Protein AF-A0A2Z3I8E7-F1 (afdb_monomer)

Sequence (179 aa):
MRLSNQGKWFGQIRDHQVFY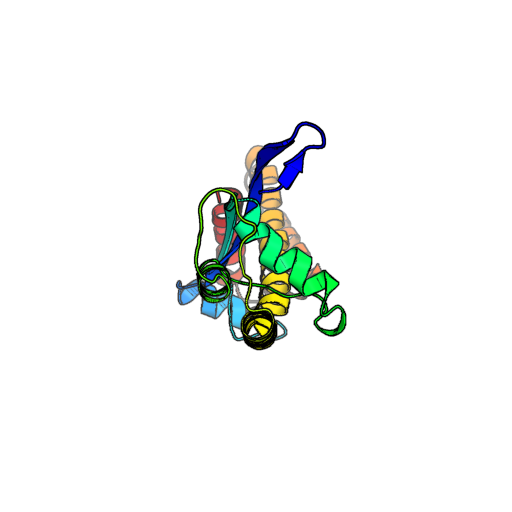LERDPVSIRFRLLLYPWHPSEPIIGKTQTIKICSDCGDVSSELQRRRPDLGEFHLSVQDLKACIGEILPNQKLEIDFSEAATWAQANAPWIAAREAFLEHAALTTKLNAKRAAIEQRRPLGQEDWDWIVSLAEERDVRLEGRPEALEWLIREGQRLSRG

Mean predicted aligned error: 5.24 Å

Structure (mmCIF, N/CA/C/O backbone):
data_AF-A0A2Z3I8E7-F1
#
_entry.id   AF-A0A2Z3I8E7-F1
#
loop_
_atom_site.group_PDB
_atom_site.id
_atom_site.type_symbol
_atom_site.label_atom_id
_atom_site.label_alt_id
_atom_site.label_comp_id
_atom_site.label_asym_id
_atom_site.label_entity_id
_atom_site.label_seq_id
_atom_site.pdbx_PDB_ins_code
_atom_site.Cartn_x
_atom_site.Cartn_y
_atom_site.Cartn_z
_atom_site.occupancy
_atom_site.B_iso_or_equiv
_atom_site.auth_seq_id
_atom_site.auth_comp_id
_atom_site.auth_asym_id
_atom_site.auth_atom_id
_atom_site.pdbx_PDB_model_num
ATOM 1 N N . MET A 1 1 ? -11.646 11.519 24.464 1.00 60.94 1 MET A N 1
ATOM 2 C CA . MET A 1 1 ? -11.372 12.634 25.375 1.00 60.94 1 MET A CA 1
ATOM 3 C C . MET A 1 1 ? -10.697 12.091 26.614 1.00 60.94 1 MET A C 1
ATOM 5 O O . MET A 1 1 ? -11.018 10.998 27.068 1.00 60.94 1 MET A O 1
ATOM 9 N N . ARG A 1 2 ? -9.751 12.840 27.167 1.00 60.84 2 ARG A N 1
ATOM 10 C CA . ARG A 1 2 ? -9.094 12.497 28.428 1.00 60.84 2 ARG A CA 1
ATOM 11 C C . ARG A 1 2 ? -9.337 13.620 29.420 1.00 60.84 2 ARG A C 1
ATOM 13 O O . ARG A 1 2 ? -9.293 14.791 29.046 1.00 60.84 2 ARG A O 1
ATOM 20 N N . LEU A 1 3 ? -9.611 13.260 30.665 1.00 70.50 3 LEU A N 1
ATOM 21 C CA . LEU A 1 3 ? -9.662 14.219 31.755 1.00 70.50 3 LEU A CA 1
ATOM 22 C C . LEU A 1 3 ? -8.224 14.441 32.228 1.00 70.50 3 LEU A C 1
ATOM 24 O O . LEU A 1 3 ? -7.529 13.494 32.589 1.00 70.50 3 LEU A O 1
ATOM 28 N N . SER A 1 4 ? -7.743 15.676 32.157 1.00 70.38 4 SER A N 1
ATOM 29 C CA . SER A 1 4 ? -6.439 16.027 32.721 1.00 70.38 4 SER A CA 1
ATOM 30 C C . SER A 1 4 ? -6.497 16.039 34.251 1.00 70.38 4 SER A C 1
ATOM 32 O O . SER A 1 4 ? -7.567 16.194 34.838 1.00 70.38 4 SER A O 1
ATOM 34 N N . ASN A 1 5 ? -5.334 15.994 34.906 1.00 70.50 5 ASN A N 1
ATOM 35 C CA . ASN A 1 5 ? -5.221 16.136 36.366 1.00 70.50 5 ASN A CA 1
ATOM 36 C C . ASN A 1 5 ? -5.755 17.486 36.896 1.00 70.50 5 ASN A C 1
ATOM 38 O O . ASN A 1 5 ? -5.874 17.667 38.101 1.00 70.50 5 ASN A O 1
ATOM 42 N N . GLN A 1 6 ? -6.078 18.432 36.006 1.00 77.44 6 GLN A N 1
ATOM 43 C CA . GLN A 1 6 ? -6.718 19.713 36.322 1.00 77.44 6 GLN A CA 1
ATOM 44 C C . GLN A 1 6 ? -8.245 19.696 36.107 1.00 77.44 6 GLN A C 1
ATOM 46 O O . GLN A 1 6 ? -8.869 20.753 36.088 1.00 77.44 6 GLN A O 1
ATOM 51 N N . GLY A 1 7 ? -8.855 18.529 35.866 1.00 71.75 7 GLY A N 1
ATOM 52 C CA . GLY A 1 7 ? -10.3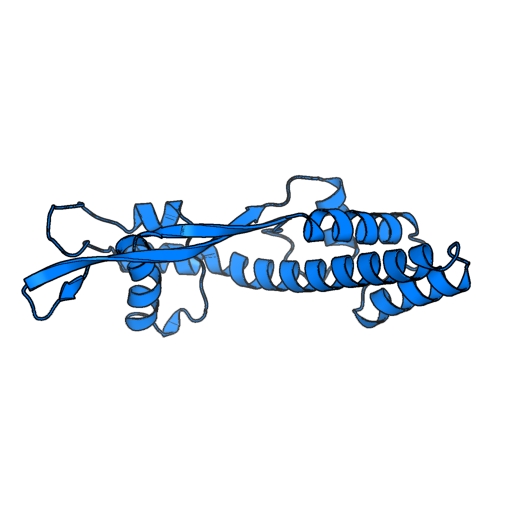00 18.396 35.643 1.00 71.75 7 GLY A CA 1
ATOM 53 C C . GLY A 1 7 ? -10.792 18.931 34.292 1.00 71.75 7 GLY A C 1
ATOM 54 O O . GLY A 1 7 ? -11.993 19.072 34.089 1.00 71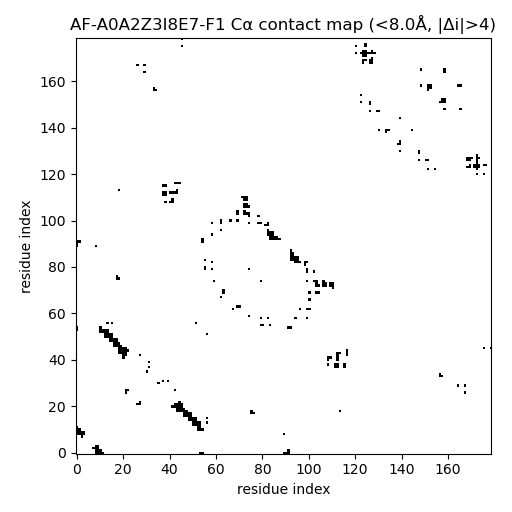.75 7 GLY A O 1
ATOM 55 N N . LYS A 1 8 ? -9.884 19.231 33.352 1.00 70.50 8 LYS A N 1
ATOM 56 C CA . LYS A 1 8 ? -10.234 19.694 32.000 1.00 70.50 8 LYS A CA 1
ATOM 57 C C . LYS A 1 8 ? -10.231 18.536 31.016 1.00 70.50 8 LYS A C 1
ATOM 59 O O . LYS A 1 8 ? -9.240 17.804 30.947 1.00 70.50 8 LYS A O 1
ATOM 64 N N . TRP A 1 9 ? -11.299 18.420 30.234 1.00 66.06 9 TRP A N 1
ATOM 65 C CA . TRP A 1 9 ? -11.369 17.517 29.091 1.00 66.06 9 TRP A CA 1
ATOM 66 C C . TRP A 1 9 ? -10.491 18.032 27.953 1.00 66.06 9 TRP A C 1
ATOM 68 O O . TRP A 1 9 ? -10.581 19.197 27.570 1.00 66.06 9 TRP A O 1
ATOM 78 N N . PHE A 1 10 ? -9.647 17.163 27.405 1.00 70.50 10 PHE A N 1
ATOM 79 C CA . PHE A 1 10 ? -8.878 17.451 26.201 1.00 70.50 10 PHE A CA 1
ATOM 80 C C . PHE A 1 10 ? -9.019 16.317 25.182 1.00 70.50 10 PHE A C 1
ATOM 82 O O . PHE A 1 10 ? -9.140 15.136 25.528 1.00 70.50 10 PHE A O 1
ATOM 89 N N . GLY A 1 11 ? -9.035 16.698 23.907 1.00 71.31 11 GLY A N 1
ATOM 90 C CA . GLY A 1 11 ? -9.051 15.799 22.759 1.00 71.31 11 GLY A CA 1
ATOM 91 C C . GLY A 1 11 ? -7.788 15.984 21.928 1.00 71.31 11 GLY A C 1
ATOM 92 O O . GLY A 1 11 ? -7.167 17.045 21.948 1.00 71.31 11 GLY A O 1
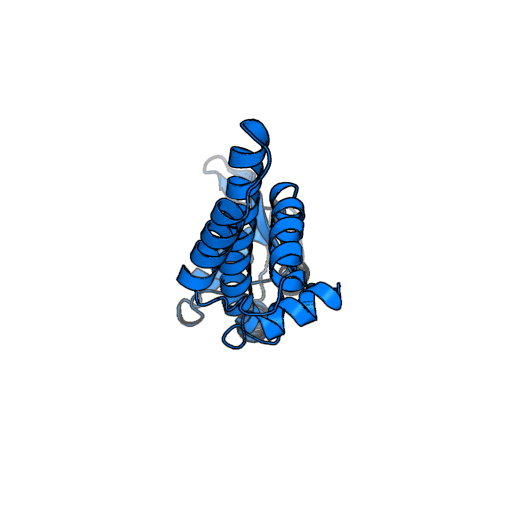ATOM 93 N N . GLN A 1 12 ? -7.402 14.942 21.202 1.00 83.06 12 GLN A N 1
ATOM 94 C CA . GLN A 1 12 ? -6.339 15.010 20.201 1.00 83.06 12 GLN A CA 1
ATOM 95 C C . GLN A 1 12 ? -6.892 14.557 18.857 1.00 83.06 12 GLN A C 1
ATOM 97 O O . GLN A 1 12 ? -7.837 13.773 18.804 1.00 83.06 12 GLN A O 1
ATOM 102 N N . ILE A 1 13 ? -6.295 15.043 17.778 1.00 87.50 13 ILE A N 1
ATOM 103 C CA . ILE A 1 13 ? -6.544 14.528 16.436 1.00 87.50 13 ILE A CA 1
ATOM 104 C C . ILE A 1 13 ? -5.426 13.535 16.122 1.00 87.50 13 ILE A C 1
ATOM 106 O O . ILE A 1 13 ? -4.253 13.839 16.341 1.00 87.50 13 ILE A O 1
ATOM 110 N N . ARG A 1 14 ? -5.787 12.348 15.638 1.00 88.56 14 ARG A N 1
ATOM 111 C CA . ARG A 1 14 ? -4.861 11.269 15.287 1.00 88.56 14 ARG A CA 1
ATOM 112 C C . ARG A 1 14 ? -4.903 10.978 13.798 1.00 88.56 14 ARG A C 1
ATOM 114 O O . ARG A 1 14 ? -5.919 11.203 13.144 1.00 88.56 14 ARG A O 1
ATOM 121 N N . ASP A 1 15 ? -3.789 10.468 13.296 1.00 93.00 15 ASP A N 1
ATOM 122 C CA . ASP A 1 15 ? -3.710 9.910 11.956 1.00 93.00 15 ASP A CA 1
ATOM 123 C C . ASP A 1 15 ? -4.344 8.524 11.910 1.00 93.00 15 ASP A C 1
ATOM 125 O O . ASP A 1 15 ? -4.163 7.708 12.814 1.00 93.00 15 ASP A O 1
ATOM 129 N N . HIS A 1 16 ? -5.090 8.272 10.843 1.00 93.88 16 HIS A N 1
ATOM 130 C CA . HIS A 1 16 ? -5.711 6.993 10.557 1.00 93.88 16 HIS A CA 1
ATOM 131 C C . HIS A 1 16 ? -5.544 6.669 9.078 1.00 93.88 16 HIS A C 1
ATOM 133 O O . HIS A 1 16 ? -5.856 7.491 8.214 1.00 93.88 16 HIS A O 1
ATOM 139 N N . GLN A 1 17 ? -5.024 5.481 8.791 1.00 93.56 17 GLN A N 1
ATOM 140 C CA . GLN A 1 17 ? -4.797 5.035 7.425 1.00 93.56 17 GLN A CA 1
ATOM 141 C C . GLN A 1 17 ? -6.083 4.426 6.864 1.00 93.56 17 GLN A C 1
ATOM 143 O O . GLN A 1 17 ? -6.683 3.572 7.501 1.00 93.56 17 GLN A O 1
ATOM 148 N N . VAL A 1 18 ? -6.482 4.853 5.670 1.00 94.44 18 VAL A N 1
ATOM 149 C CA . VAL A 1 18 ? -7.641 4.353 4.923 1.00 94.44 18 VAL A CA 1
ATOM 150 C C . VAL A 1 18 ? -7.156 3.708 3.634 1.00 94.44 18 VAL A C 1
ATOM 152 O O . VAL A 1 18 ? -6.283 4.252 2.947 1.00 94.44 18 VAL A O 1
ATOM 155 N N . PHE A 1 19 ? -7.748 2.567 3.296 1.00 94.75 19 PHE A N 1
ATOM 156 C CA . PHE A 1 19 ? -7.464 1.830 2.072 1.00 94.75 19 PHE A CA 1
ATOM 157 C C . PHE A 1 19 ? -8.603 1.981 1.074 1.00 94.75 19 PHE A C 1
ATOM 159 O O . PHE A 1 19 ? -9.775 1.838 1.413 1.00 94.75 19 PHE A O 1
ATOM 166 N N . TYR A 1 20 ? -8.244 2.259 -0.175 1.00 94.38 20 TYR A N 1
ATOM 167 C CA . TYR A 1 20 ? -9.178 2.291 -1.288 1.00 94.38 20 TYR A CA 1
ATOM 168 C C . TYR A 1 20 ? -8.846 1.163 -2.252 1.00 94.38 20 TYR A C 1
ATOM 170 O O . TYR A 1 20 ? -7.691 1.000 -2.659 1.00 94.38 20 TYR A O 1
ATOM 178 N N . LEU A 1 21 ? -9.879 0.412 -2.629 1.00 96.19 21 LEU A N 1
ATOM 179 C CA . LEU A 1 21 ? -9.772 -0.627 -3.645 1.00 96.19 21 LEU A CA 1
ATOM 180 C C . LEU A 1 21 ? -9.327 -0.032 -4.980 1.00 96.19 21 LEU A C 1
ATOM 182 O O . LEU A 1 21 ? -9.780 1.049 -5.366 1.00 96.19 21 LEU A O 1
ATOM 186 N N . GLU A 1 22 ? -8.469 -0.765 -5.679 1.00 96.75 22 GLU A N 1
ATOM 187 C CA . GLU A 1 22 ? -8.196 -0.524 -7.086 1.00 96.75 22 GLU A CA 1
ATOM 188 C C . GLU A 1 22 ? -9.479 -0.765 -7.886 1.00 96.75 22 GLU A C 1
ATOM 190 O O . GLU A 1 22 ? -10.211 -1.727 -7.651 1.00 96.75 22 GLU A O 1
ATOM 195 N N . ARG A 1 23 ? -9.777 0.155 -8.802 1.00 96.06 23 ARG A N 1
ATOM 196 C CA . ARG A 1 23 ? -10.979 0.113 -9.645 1.00 96.06 23 ARG A CA 1
ATOM 197 C C . ARG A 1 23 ? -10.645 0.135 -11.127 1.00 96.06 23 ARG A C 1
ATOM 199 O O . ARG A 1 23 ? -11.535 -0.128 -11.931 1.00 96.06 23 ARG A O 1
ATOM 206 N N . ASP A 1 24 ? -9.406 0.453 -11.495 1.00 96.19 24 ASP A N 1
ATOM 207 C CA . ASP A 1 24 ? -8.966 0.386 -12.879 1.00 96.19 24 ASP A CA 1
ATOM 208 C C . ASP A 1 24 ? -8.744 -1.085 -13.284 1.00 96.19 24 ASP A C 1
ATOM 210 O O . ASP A 1 24 ? -7.830 -1.738 -12.765 1.00 96.19 24 ASP A O 1
ATOM 214 N N . PRO A 1 25 ? -9.544 -1.631 -14.222 1.00 96.19 25 PRO A N 1
ATOM 215 C CA . PRO A 1 25 ? -9.399 -3.014 -14.665 1.00 96.19 25 PRO A CA 1
ATOM 216 C C . PRO A 1 25 ? -8.037 -3.291 -15.315 1.00 96.19 25 PRO A C 1
ATOM 218 O O . PRO A 1 25 ? -7.559 -4.425 -15.261 1.00 96.19 25 PRO A O 1
ATOM 221 N N . VAL A 1 26 ? -7.388 -2.282 -15.910 1.00 95.38 26 VAL A N 1
ATOM 222 C CA . VAL A 1 26 ? -6.048 -2.431 -16.492 1.00 95.38 26 VAL A CA 1
ATOM 223 C C . VAL A 1 26 ? -5.018 -2.631 -15.385 1.00 95.38 26 VAL A C 1
ATOM 225 O O . VAL A 1 26 ? -4.221 -3.569 -15.463 1.00 95.38 26 VAL A O 1
ATOM 228 N N . SER A 1 27 ? -5.074 -1.811 -14.333 1.00 95.81 27 SER A N 1
ATOM 229 C CA . SER A 1 27 ? -4.203 -1.960 -13.165 1.00 95.81 27 SER A CA 1
ATOM 230 C C . SER A 1 27 ? -4.446 -3.279 -12.444 1.00 95.81 27 SER A C 1
ATOM 232 O O . SER A 1 27 ? -3.483 -3.986 -12.163 1.00 95.81 27 SER A O 1
ATOM 234 N N . ILE A 1 28 ? -5.704 -3.684 -12.232 1.00 96.50 28 ILE A N 1
ATOM 235 C CA . ILE A 1 28 ? -6.035 -5.000 -11.654 1.00 96.50 28 ILE A CA 1
ATOM 236 C C . ILE A 1 28 ? -5.411 -6.126 -12.483 1.00 96.50 28 ILE A C 1
ATOM 238 O O . ILE A 1 28 ? -4.728 -6.991 -11.935 1.00 96.50 28 ILE A O 1
ATOM 242 N N . ARG A 1 29 ? -5.580 -6.097 -13.811 1.00 95.44 29 ARG A N 1
ATOM 243 C CA . ARG A 1 29 ? -5.016 -7.114 -14.707 1.00 95.44 29 ARG A CA 1
ATOM 244 C C . ARG A 1 29 ? -3.496 -7.198 -14.584 1.00 95.44 29 ARG A C 1
ATOM 246 O O . ARG A 1 29 ? -2.967 -8.299 -14.472 1.00 95.44 29 ARG A O 1
ATOM 253 N N . PHE A 1 30 ? -2.792 -6.066 -14.608 1.00 95.75 30 PHE A N 1
ATOM 254 C CA . PHE A 1 30 ? -1.335 -6.069 -14.471 1.00 95.75 30 PHE A CA 1
ATOM 255 C C . PHE A 1 30 ? -0.881 -6.489 -13.073 1.00 95.75 30 PHE A C 1
ATOM 257 O O . PHE A 1 30 ? 0.100 -7.220 -12.966 1.00 95.75 30 PHE A O 1
ATOM 264 N N . ARG A 1 31 ? -1.609 -6.114 -12.013 1.00 95.00 31 ARG A N 1
ATOM 265 C CA . ARG A 1 31 ? -1.333 -6.580 -10.648 1.00 95.00 31 ARG A CA 1
ATOM 266 C C . ARG A 1 31 ? -1.424 -8.101 -10.545 1.00 95.00 31 ARG A C 1
ATOM 268 O O . ARG A 1 31 ? -0.483 -8.717 -10.062 1.00 95.00 31 ARG A O 1
ATOM 275 N N . LEU A 1 32 ? -2.492 -8.703 -11.063 1.00 94.44 32 LEU A N 1
ATOM 276 C CA . LEU A 1 32 ? -2.662 -10.161 -11.064 1.00 94.44 32 LEU A CA 1
ATOM 277 C C . LEU A 1 32 ? -1.626 -10.872 -11.948 1.00 94.44 32 LEU A C 1
ATOM 279 O O . LEU A 1 32 ? -1.164 -11.959 -11.616 1.00 94.44 32 LEU A O 1
ATOM 283 N N . LEU A 1 33 ? -1.244 -10.255 -13.069 1.00 93.38 33 LEU A N 1
ATOM 284 C CA . LEU A 1 33 ? -0.265 -10.814 -14.001 1.00 93.38 33 LEU A CA 1
ATOM 285 C C . LEU A 1 33 ? 1.169 -10.792 -13.451 1.00 93.38 33 LEU A C 1
ATOM 287 O O . LEU A 1 33 ? 1.930 -11.730 -13.693 1.00 93.38 33 LEU A O 1
ATOM 291 N N . LEU A 1 34 ? 1.558 -9.697 -12.794 1.00 93.50 34 LEU A N 1
ATOM 292 C CA . LEU A 1 34 ? 2.933 -9.450 -12.350 1.00 93.50 34 LEU A CA 1
ATOM 293 C C . LEU A 1 34 ? 3.205 -9.952 -10.933 1.00 93.50 34 LEU A C 1
ATOM 295 O O . LEU A 1 34 ? 4.359 -10.210 -10.609 1.00 93.50 34 LEU A O 1
ATOM 299 N N . TYR A 1 35 ? 2.159 -10.109 -10.120 1.00 92.69 35 TYR A N 1
ATOM 300 C CA . TYR A 1 35 ? 2.263 -10.557 -8.735 1.00 92.69 35 TYR A CA 1
ATOM 301 C C . TYR A 1 35 ? 1.306 -11.724 -8.450 1.00 92.69 35 TYR A C 1
ATOM 303 O O . TYR A 1 35 ? 0.409 -11.593 -7.618 1.00 92.69 35 TYR A O 1
ATOM 311 N N . PRO A 1 36 ? 1.469 -12.892 -9.099 1.00 90.31 36 PRO A N 1
ATOM 312 C CA . PRO A 1 36 ? 0.593 -14.045 -8.868 1.00 90.31 36 PRO A CA 1
ATOM 313 C C . PRO A 1 36 ? 0.647 -14.598 -7.430 1.00 90.31 36 PRO A C 1
ATOM 315 O O . PRO A 1 36 ? -0.203 -15.400 -7.059 1.00 90.31 36 PRO A O 1
ATOM 318 N N . TRP A 1 37 ? 1.638 -14.193 -6.628 1.00 90.62 37 TRP A N 1
ATOM 319 C CA . TRP A 1 37 ? 1.763 -14.533 -5.204 1.00 90.62 37 TRP A CA 1
ATOM 320 C C . TRP A 1 37 ? 1.136 -13.494 -4.260 1.00 90.62 37 TRP A C 1
ATOM 322 O O . TRP A 1 37 ? 1.038 -13.752 -3.061 1.00 90.62 37 TRP A O 1
ATOM 332 N N . HIS A 1 38 ? 0.739 -12.316 -4.756 1.00 91.38 38 HIS A N 1
ATOM 333 C CA . HIS A 1 38 ? -0.018 -11.351 -3.954 1.00 91.38 38 HIS A CA 1
ATOM 334 C C . HIS A 1 38 ? -1.468 -11.833 -3.782 1.00 91.38 38 HIS A C 1
ATOM 336 O O . HIS A 1 38 ? -1.974 -12.571 -4.630 1.00 91.38 38 HIS A O 1
ATOM 342 N N . PRO A 1 39 ? -2.169 -11.409 -2.713 1.00 86.88 39 PRO A N 1
ATOM 343 C CA . PRO A 1 39 ? -3.595 -11.674 -2.572 1.00 86.88 39 PRO A CA 1
ATOM 344 C C . PRO A 1 39 ? -4.373 -11.201 -3.804 1.00 86.88 39 PRO A C 1
ATOM 346 O O . PRO A 1 39 ? -4.165 -10.085 -4.285 1.00 86.88 39 PRO A O 1
ATOM 349 N N . SER A 1 40 ? -5.288 -12.037 -4.300 1.00 84.31 40 SER A N 1
ATOM 350 C CA . SER A 1 40 ? -6.140 -11.679 -5.437 1.00 84.31 40 SER A CA 1
ATOM 351 C C . SER A 1 40 ? -7.212 -10.659 -5.061 1.00 84.31 40 SER A C 1
ATOM 353 O O . SER A 1 40 ? -7.589 -9.855 -5.906 1.00 84.31 40 SER A O 1
ATOM 355 N N . GLU A 1 41 ? -7.676 -10.667 -3.806 1.00 88.50 41 GLU A N 1
ATOM 356 C CA . GLU A 1 41 ? -8.608 -9.688 -3.242 1.00 88.50 41 GLU A CA 1
ATOM 357 C C . GLU A 1 41 ? -8.381 -9.511 -1.724 1.00 88.50 41 GLU A C 1
ATOM 359 O O . GLU A 1 41 ? -8.058 -10.486 -1.040 1.00 88.50 41 GLU A O 1
ATOM 364 N N . PRO A 1 42 ? -8.588 -8.302 -1.168 1.00 94.81 42 PRO A N 1
ATOM 365 C CA . PRO A 1 42 ? -8.790 -7.042 -1.882 1.00 94.81 42 PRO A CA 1
ATOM 366 C C . PRO A 1 42 ? -7.495 -6.551 -2.554 1.00 94.81 42 PRO A C 1
ATOM 368 O O . PRO A 1 42 ? -6.406 -6.729 -2.019 1.00 94.81 42 PRO A O 1
ATOM 371 N N . ILE A 1 43 ? -7.601 -5.871 -3.699 1.00 96.88 43 ILE A N 1
ATOM 372 C CA . ILE A 1 43 ? -6.464 -5.166 -4.317 1.00 96.88 43 ILE A CA 1
ATOM 373 C C . ILE A 1 43 ? -6.557 -3.695 -3.928 1.00 96.88 43 ILE A C 1
ATOM 375 O O . ILE A 1 43 ? -7.501 -3.007 -4.312 1.00 96.88 43 ILE A O 1
ATOM 379 N N . ILE A 1 44 ? -5.585 -3.195 -3.168 1.00 97.12 44 ILE A N 1
ATOM 380 C CA . ILE A 1 44 ? -5.519 -1.779 -2.789 1.00 97.12 44 ILE A CA 1
ATOM 381 C C . ILE A 1 44 ? -4.883 -0.987 -3.936 1.00 97.12 44 ILE A C 1
ATOM 383 O O . ILE A 1 44 ? -3.787 -1.313 -4.384 1.00 97.12 44 ILE A O 1
ATOM 387 N N . GLY A 1 45 ? -5.558 0.072 -4.388 1.00 95.56 45 GLY A N 1
ATOM 388 C CA . GLY A 1 45 ? -5.054 0.993 -5.417 1.00 95.56 45 GLY A CA 1
ATOM 389 C C . GLY A 1 45 ? -4.510 2.305 -4.847 1.00 95.56 45 GLY A C 1
ATOM 390 O O . GLY A 1 45 ? -3.752 3.023 -5.512 1.00 95.56 45 GLY A O 1
ATOM 391 N N . LYS A 1 46 ? -4.905 2.642 -3.611 1.00 93.88 46 LYS A N 1
ATOM 392 C CA . LYS A 1 46 ? -4.463 3.844 -2.898 1.00 93.88 46 LYS A CA 1
ATOM 393 C C . LYS A 1 46 ? -4.588 3.678 -1.386 1.00 93.88 46 LYS A C 1
ATOM 395 O O . LYS A 1 46 ? -5.597 3.191 -0.881 1.00 93.88 46 LYS A O 1
ATOM 400 N N . THR A 1 47 ? -3.609 4.215 -0.666 1.00 93.12 47 THR A N 1
ATOM 401 C CA . THR A 1 47 ? -3.696 4.483 0.773 1.00 93.12 47 THR A CA 1
ATOM 402 C C . THR A 1 47 ? -3.837 5.984 1.006 1.00 93.12 47 THR A C 1
ATOM 404 O O . THR A 1 47 ? -3.222 6.776 0.294 1.00 93.12 47 THR A O 1
ATOM 407 N N . GLN A 1 48 ? -4.601 6.396 2.011 1.00 92.38 48 GLN A N 1
ATOM 408 C CA . GLN A 1 48 ? -4.681 7.794 2.432 1.00 92.38 48 GLN A CA 1
ATOM 409 C C . GLN A 1 48 ? -4.623 7.883 3.948 1.00 92.38 48 GLN A C 1
ATOM 411 O O . GLN A 1 48 ? -5.306 7.131 4.634 1.00 92.38 48 GLN A O 1
ATOM 416 N N . THR A 1 49 ? -3.874 8.845 4.470 1.00 93.69 49 THR A N 1
ATOM 417 C CA . THR A 1 49 ? -3.953 9.194 5.887 1.00 93.69 49 THR A CA 1
ATOM 418 C C . THR A 1 49 ? -5.003 10.279 6.075 1.00 93.69 49 THR A C 1
ATOM 420 O O . THR A 1 49 ? -4.927 11.345 5.462 1.00 93.69 49 THR A O 1
ATOM 423 N N . ILE A 1 50 ? -5.992 10.008 6.920 1.00 93.75 50 ILE A N 1
ATOM 424 C CA . ILE A 1 50 ? -6.995 10.980 7.345 1.00 93.75 50 ILE A CA 1
ATOM 425 C C . ILE A 1 50 ? -6.815 11.314 8.823 1.00 93.75 50 ILE A C 1
ATOM 427 O O . ILE A 1 50 ? -6.161 10.593 9.575 1.00 93.75 50 ILE A O 1
ATOM 431 N N . LYS A 1 51 ? -7.446 12.406 9.242 1.00 92.88 51 LYS A N 1
ATOM 432 C CA . LYS A 1 51 ? -7.471 12.853 10.628 1.00 92.88 51 LYS A CA 1
ATOM 433 C C . LYS A 1 51 ? -8.767 12.394 11.298 1.00 92.88 51 LYS A C 1
ATOM 435 O O . LYS A 1 51 ? -9.849 12.719 10.816 1.00 92.88 51 LYS A O 1
ATOM 440 N N . ILE A 1 52 ? -8.658 11.675 12.413 1.00 90.75 52 ILE A N 1
ATOM 441 C CA . ILE A 1 52 ? -9.795 11.262 13.253 1.00 90.75 52 ILE A CA 1
ATOM 442 C C . ILE A 1 52 ? -9.638 11.801 14.675 1.00 90.75 52 ILE A C 1
ATOM 444 O O . ILE A 1 52 ? -8.533 12.131 15.108 1.00 90.75 52 ILE A O 1
ATOM 448 N N . CYS A 1 53 ? -10.735 11.913 15.422 1.00 88.88 53 CYS A N 1
ATOM 449 C CA . CYS A 1 53 ? -10.652 12.326 16.821 1.00 88.88 53 CYS A CA 1
ATOM 450 C C . CYS A 1 53 ? -10.015 11.228 17.689 1.00 88.88 53 CYS A C 1
ATOM 452 O O . CYS A 1 53 ? -9.972 10.051 17.323 1.00 88.88 53 CYS A O 1
ATOM 454 N N . SER A 1 54 ? -9.537 11.613 18.872 1.00 85.50 54 SER A N 1
ATOM 455 C CA . SER A 1 54 ? -8.900 10.701 19.822 1.00 85.50 54 SER A CA 1
ATOM 456 C C . SER A 1 54 ? -9.799 9.547 20.240 1.00 85.50 54 SER A C 1
ATOM 458 O O . SER A 1 54 ? -9.274 8.475 20.486 1.00 85.50 54 SER A O 1
ATOM 460 N N . ASP A 1 55 ? -11.116 9.761 20.315 1.00 84.25 55 ASP A N 1
ATOM 461 C CA . ASP A 1 55 ? -12.060 8.716 20.716 1.00 84.25 55 ASP A CA 1
ATOM 462 C C . ASP A 1 55 ? -12.208 7.647 19.633 1.00 84.25 55 ASP A C 1
ATOM 464 O O . ASP A 1 55 ? -12.051 6.466 19.922 1.00 84.25 55 ASP A O 1
ATOM 468 N N . CYS A 1 56 ? -12.382 8.051 18.369 1.00 87.81 56 CYS A N 1
ATOM 469 C CA . CYS A 1 56 ? -12.366 7.111 17.247 1.00 87.81 56 CYS A CA 1
ATOM 470 C C . CYS A 1 56 ? -11.026 6.369 17.162 1.00 87.81 56 CYS A C 1
ATOM 472 O O . CYS A 1 56 ? -10.990 5.169 16.916 1.00 87.81 56 CYS A O 1
ATOM 474 N N . GLY A 1 57 ? -9.914 7.074 17.396 1.00 85.75 57 GLY A N 1
ATOM 475 C CA . GLY A 1 57 ? -8.589 6.459 17.416 1.00 85.75 57 GLY A CA 1
ATOM 476 C C . GLY A 1 57 ? -8.334 5.567 18.633 1.00 85.75 57 GLY A C 1
ATOM 477 O O . GLY A 1 57 ? -7.425 4.741 18.587 1.00 85.75 57 GLY A O 1
ATOM 478 N N . ASP A 1 58 ? -9.093 5.729 19.721 1.00 89.06 58 ASP A N 1
ATOM 479 C CA . ASP A 1 58 ? -8.960 4.900 20.917 1.00 89.06 58 ASP A CA 1
ATOM 480 C C . ASP A 1 58 ? -9.549 3.499 20.690 1.00 89.06 58 ASP A C 1
ATOM 482 O O . ASP A 1 58 ? -9.030 2.558 21.284 1.00 89.06 58 ASP A O 1
ATOM 486 N N . VAL A 1 59 ? -10.530 3.330 19.786 1.00 92.88 59 VAL A N 1
ATOM 487 C CA . VAL A 1 59 ? -11.125 2.022 19.430 1.00 92.88 59 VAL A CA 1
ATOM 488 C C . VAL A 1 59 ? -10.047 1.005 19.064 1.00 92.88 59 VAL A C 1
ATOM 490 O O . VAL A 1 59 ? -9.936 -0.026 19.724 1.00 92.88 59 VAL A O 1
ATOM 493 N N . SER A 1 60 ? -9.194 1.308 18.080 1.00 92.00 60 SER A N 1
ATOM 494 C CA . SER A 1 60 ? -8.130 0.390 17.655 1.00 92.00 60 SER A CA 1
ATOM 495 C C . SER A 1 60 ? -7.107 0.142 18.767 1.00 92.00 60 SER A C 1
ATOM 497 O O . SER A 1 60 ? -6.749 -1.003 19.030 1.00 92.00 60 SER A O 1
ATOM 499 N N . SER A 1 61 ? -6.655 1.190 19.469 1.00 90.38 61 SER A N 1
ATOM 500 C CA . SER A 1 61 ? -5.644 1.024 20.526 1.00 90.38 61 SER A CA 1
ATOM 501 C C . SER A 1 61 ? -6.160 0.237 21.735 1.00 90.38 61 SER A C 1
ATOM 503 O O . SER A 1 61 ? -5.436 -0.582 22.300 1.00 90.38 61 SER A O 1
ATOM 505 N N . GLU A 1 62 ? -7.415 0.451 22.132 1.00 93.19 62 GLU A N 1
ATOM 506 C CA . GLU A 1 62 ? -8.030 -0.267 23.246 1.00 93.19 62 GLU A CA 1
ATOM 507 C C . GLU A 1 62 ? -8.406 -1.693 22.848 1.00 93.19 62 GLU A C 1
ATOM 509 O O . GLU A 1 62 ? -8.261 -2.594 23.675 1.00 93.19 62 GLU A O 1
ATOM 514 N N . LEU A 1 63 ? -8.824 -1.922 21.596 1.00 94.94 63 LEU A N 1
ATOM 515 C CA . LEU A 1 63 ? -9.033 -3.268 21.070 1.00 94.94 63 LEU A CA 1
ATOM 516 C C . LEU A 1 63 ? -7.726 -4.064 21.110 1.00 94.94 63 LEU A C 1
ATOM 518 O O . LEU A 1 63 ? -7.715 -5.134 21.706 1.00 94.94 63 LEU A O 1
ATOM 522 N N . GLN A 1 64 ? -6.615 -3.516 20.600 1.00 93.69 64 GLN A N 1
ATOM 523 C CA . GLN A 1 64 ? -5.302 -4.176 20.659 1.00 93.69 64 GLN A CA 1
ATOM 524 C C . GLN A 1 64 ? -4.899 -4.520 22.099 1.00 93.69 64 GLN A C 1
ATOM 526 O O . GLN A 1 64 ? -4.395 -5.608 22.370 1.00 93.69 64 GLN A O 1
ATOM 531 N N . ARG A 1 65 ? -5.137 -3.598 23.042 1.00 93.44 65 ARG A N 1
ATOM 532 C CA . ARG A 1 65 ? -4.816 -3.800 24.461 1.00 93.44 65 ARG A CA 1
ATOM 533 C C . ARG A 1 65 ? -5.657 -4.911 25.099 1.00 93.44 65 ARG A C 1
ATOM 535 O O . ARG A 1 65 ? -5.162 -5.612 25.977 1.00 93.44 65 ARG A O 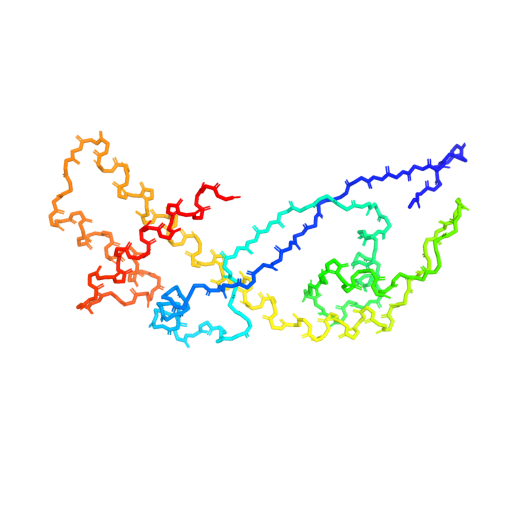1
ATOM 542 N N . ARG A 1 66 ? -6.930 -5.043 24.712 1.00 94.44 66 ARG A N 1
ATOM 543 C CA . ARG A 1 66 ? -7.866 -6.044 25.261 1.00 94.44 66 ARG A CA 1
ATOM 544 C C . ARG A 1 66 ? -7.788 -7.398 24.557 1.00 94.44 66 ARG A C 1
ATOM 546 O O . ARG A 1 66 ? -8.083 -8.410 25.183 1.00 94.44 66 ARG A O 1
ATOM 553 N N . ARG A 1 67 ? -7.432 -7.402 23.275 1.00 93.75 67 ARG A N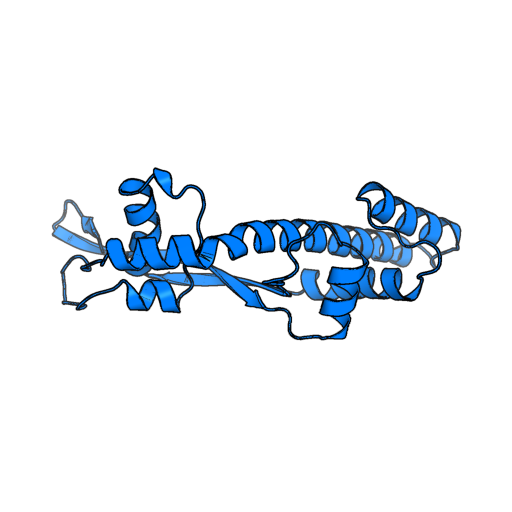 1
ATOM 554 C CA . ARG A 1 67 ? -7.402 -8.562 22.379 1.00 93.75 67 ARG A CA 1
ATOM 555 C C . ARG A 1 67 ? -6.050 -8.646 21.662 1.00 93.75 67 ARG A C 1
ATOM 557 O O . ARG A 1 67 ? -5.983 -8.483 20.444 1.00 93.75 67 ARG A O 1
ATOM 564 N N . PRO A 1 68 ? -4.951 -8.878 22.407 1.00 92.19 68 PRO A N 1
ATOM 565 C CA . PRO A 1 68 ? -3.619 -8.998 21.815 1.00 92.19 68 PRO A CA 1
ATOM 566 C C . PRO A 1 68 ? -3.497 -10.207 20.872 1.00 92.19 68 PRO A C 1
ATOM 568 O O . PRO A 1 68 ? -2.595 -10.242 20.043 1.00 92.19 68 PRO A O 1
ATOM 571 N N . ASP A 1 69 ? -4.415 -11.172 20.978 1.00 94.19 69 ASP A N 1
ATOM 572 C CA . ASP A 1 69 ? -4.526 -12.344 20.111 1.00 94.19 69 ASP A CA 1
ATOM 573 C C . ASP A 1 69 ? -4.878 -12.008 18.654 1.00 94.19 69 ASP A C 1
ATOM 575 O O . ASP A 1 69 ? -4.602 -12.816 17.772 1.00 94.19 69 ASP A O 1
ATOM 579 N N . LEU A 1 70 ? -5.448 -10.827 18.382 1.00 90.69 70 LEU A N 1
ATOM 580 C CA . LEU A 1 70 ? -5.834 -10.419 17.026 1.00 90.69 70 LEU A CA 1
ATOM 581 C C . LEU A 1 70 ? -4.643 -10.053 16.126 1.00 90.69 70 LEU A C 1
ATOM 583 O O . LEU A 1 70 ? -4.831 -9.910 14.922 1.00 90.69 70 LEU A O 1
ATOM 587 N N . GLY A 1 71 ? -3.432 -9.911 16.678 1.00 91.00 71 GLY A N 1
ATOM 588 C CA . GLY A 1 71 ? -2.262 -9.497 15.901 1.00 91.00 71 GLY A CA 1
ATOM 589 C C . GLY A 1 71 ? -2.419 -8.092 15.309 1.00 91.00 71 GLY A C 1
ATOM 590 O O . GLY A 1 71 ? -3.008 -7.218 15.946 1.00 91.00 71 GLY A O 1
ATOM 591 N N . GLU A 1 72 ? -1.861 -7.868 14.116 1.00 91.88 72 GLU A N 1
ATOM 592 C CA . GLU A 1 72 ? -2.082 -6.645 13.334 1.00 91.88 72 GLU A CA 1
ATOM 593 C C . GLU A 1 72 ? -3.442 -6.717 12.624 1.00 91.88 72 GLU A C 1
ATOM 595 O O . GLU A 1 72 ? -3.774 -7.725 12.003 1.00 91.88 72 GLU A O 1
ATOM 600 N N . PHE A 1 73 ? -4.228 -5.642 12.697 1.00 93.88 73 PHE A N 1
ATOM 601 C CA . PHE A 1 73 ? -5.552 -5.569 12.080 1.00 93.88 73 PHE A CA 1
ATOM 602 C C . PHE A 1 73 ? -5.855 -4.170 11.539 1.00 93.88 73 PHE A C 1
ATOM 604 O O . PHE A 1 73 ? -5.207 -3.179 11.885 1.00 93.88 73 PHE A O 1
ATOM 611 N N . HIS A 1 74 ? -6.879 -4.089 10.692 1.00 93.88 74 HIS A N 1
ATOM 612 C CA . HIS A 1 74 ? -7.380 -2.841 10.130 1.00 93.88 74 HIS A CA 1
ATOM 613 C C . HIS A 1 74 ? -8.870 -2.674 10.438 1.00 93.88 74 HIS A C 1
ATOM 615 O O . HIS A 1 74 ? -9.648 -3.618 10.319 1.00 93.88 74 HIS A O 1
ATOM 621 N N . LEU A 1 75 ? -9.266 -1.458 10.809 1.00 95.38 75 LEU A N 1
ATOM 622 C CA . LEU A 1 75 ? -10.662 -1.040 10.905 1.00 95.38 75 LEU A CA 1
ATOM 623 C C . LEU A 1 75 ? -10.842 0.154 9.976 1.00 95.38 75 LEU A C 1
ATOM 625 O O . LEU A 1 75 ? -10.094 1.125 10.087 1.00 95.38 75 LEU A O 1
ATOM 629 N N . SER A 1 76 ? -11.820 0.086 9.080 1.00 94.50 76 SER A N 1
ATOM 630 C CA . SER A 1 76 ? -12.220 1.223 8.261 1.00 94.50 76 SER A CA 1
ATOM 631 C C . SER A 1 76 ? -12.917 2.286 9.117 1.00 94.50 76 SER A C 1
ATOM 633 O O . SER A 1 76 ? -13.326 2.045 10.253 1.00 94.50 76 SER A O 1
ATOM 635 N N . VAL A 1 77 ? -13.123 3.483 8.563 1.00 93.38 77 VAL A N 1
ATOM 636 C CA . VAL A 1 77 ? -13.888 4.538 9.251 1.00 93.38 77 VAL A CA 1
ATOM 637 C C . VAL A 1 77 ? -15.321 4.089 9.549 1.00 93.38 77 VAL A C 1
ATOM 639 O O . VAL A 1 77 ? -15.893 4.492 10.560 1.00 93.38 77 VAL A O 1
ATOM 642 N N . GLN A 1 78 ? -15.911 3.284 8.668 1.00 93.38 78 GLN A N 1
ATOM 643 C CA . GLN A 1 78 ? -17.242 2.718 8.845 1.00 93.38 78 GLN A CA 1
ATOM 644 C C . GLN A 1 78 ? -17.252 1.714 9.998 1.00 93.38 78 GLN A C 1
ATOM 646 O O . GLN A 1 78 ? -18.131 1.813 10.848 1.00 93.38 78 GLN A O 1
ATOM 651 N N . ASP A 1 79 ? -16.237 0.854 10.092 1.00 95.25 79 ASP A N 1
ATOM 652 C CA . ASP A 1 79 ? -16.109 -0.112 11.190 1.00 95.25 79 ASP A CA 1
ATOM 653 C C . ASP A 1 79 ? -15.925 0.619 12.521 1.00 95.25 79 ASP A C 1
ATOM 655 O O . ASP A 1 79 ? -16.621 0.338 13.491 1.00 95.25 79 ASP A O 1
ATOM 659 N N . LEU A 1 80 ? -15.054 1.638 12.552 1.00 93.75 80 LEU A N 1
ATOM 660 C CA . LEU A 1 80 ? -14.874 2.488 13.728 1.00 93.75 80 LEU A CA 1
ATOM 661 C C . LEU A 1 80 ? -16.193 3.127 14.162 1.00 93.75 80 LEU A C 1
ATOM 663 O O . LEU A 1 80 ? -16.475 3.157 15.350 1.00 93.75 80 LEU A O 1
ATOM 667 N N . LYS A 1 81 ? -17.000 3.632 13.222 1.00 91.38 81 LYS A N 1
ATOM 668 C CA . LYS A 1 81 ? -18.314 4.213 13.533 1.00 91.38 81 LYS A CA 1
ATOM 669 C C . LYS A 1 81 ? -19.303 3.177 14.056 1.00 91.38 81 LYS A C 1
ATOM 671 O O . LYS A 1 81 ? -20.080 3.523 14.933 1.00 91.38 81 LYS A O 1
ATOM 676 N N . ALA A 1 82 ? -19.281 1.958 13.522 1.00 92.94 82 ALA A N 1
ATOM 677 C CA . ALA A 1 82 ? -20.164 0.882 13.960 1.00 92.94 82 ALA A CA 1
ATOM 678 C C . ALA A 1 82 ? -19.860 0.460 15.407 1.00 92.94 82 ALA A C 1
ATOM 680 O O . ALA A 1 82 ? -20.771 0.291 16.201 1.00 92.94 82 ALA A O 1
ATOM 681 N N . CYS A 1 83 ? -18.579 0.436 15.788 1.00 92.94 83 CYS A N 1
ATOM 682 C CA . CYS A 1 83 ? -18.143 0.046 17.134 1.00 92.94 83 CYS A CA 1
ATOM 683 C C . CYS A 1 83 ? -18.429 1.091 18.228 1.00 92.94 83 CYS A C 1
ATOM 685 O O . CYS A 1 83 ? -18.105 0.861 19.395 1.00 92.94 83 CYS A O 1
ATOM 687 N N . ILE A 1 84 ? -18.920 2.274 17.859 1.00 90.44 84 ILE A N 1
ATOM 688 C CA . ILE A 1 84 ? -19.114 3.406 18.761 1.00 90.44 84 ILE A CA 1
ATOM 689 C C . ILE A 1 84 ? -20.582 3.458 19.177 1.00 90.44 84 ILE A C 1
ATOM 691 O O . ILE A 1 84 ? -21.465 3.617 18.336 1.00 90.44 84 ILE A O 1
ATOM 695 N N . GLY A 1 85 ? -20.818 3.368 20.486 1.00 85.06 85 GLY A N 1
ATOM 696 C CA . GLY A 1 85 ? -22.140 3.535 21.081 1.00 85.06 85 GLY A CA 1
ATOM 697 C C . GLY A 1 85 ? -22.592 4.998 21.140 1.00 85.06 85 GLY A C 1
ATOM 698 O O . GLY A 1 85 ? -22.177 5.855 20.355 1.00 85.06 85 GLY A O 1
ATOM 699 N N . GLU A 1 86 ? -23.457 5.309 22.105 1.00 84.25 86 GLU A N 1
ATOM 700 C CA . GLU A 1 86 ? -23.975 6.665 22.279 1.00 84.25 86 GLU A CA 1
ATOM 701 C C . GLU A 1 86 ? -22.858 7.667 22.628 1.00 84.25 86 GLU A C 1
ATOM 703 O O . GLU A 1 86 ? -22.013 7.437 23.497 1.00 84.25 86 GLU A O 1
ATOM 708 N N . ILE A 1 87 ? -22.858 8.817 21.947 1.00 82.62 87 ILE A N 1
ATOM 709 C CA . ILE A 1 87 ? -21.889 9.891 22.183 1.00 82.62 87 ILE A CA 1
ATOM 710 C C . ILE A 1 87 ? -22.505 10.908 23.143 1.00 82.62 87 ILE A C 1
ATOM 712 O O . ILE A 1 87 ? -23.265 11.786 22.731 1.00 82.62 87 ILE A O 1
ATOM 716 N N . LEU A 1 88 ? -22.140 10.816 24.422 1.00 82.38 88 LEU A N 1
ATOM 717 C CA . LEU A 1 88 ? -22.606 11.733 25.463 1.00 82.38 88 LEU A CA 1
ATOM 718 C C . LEU A 1 88 ? -21.586 12.851 25.766 1.00 82.38 88 LEU A C 1
ATOM 720 O O . LEU A 1 88 ? -20.373 12.607 25.780 1.00 82.38 88 LEU A O 1
ATOM 724 N N . PRO A 1 89 ? -22.040 14.090 26.059 1.00 78.38 89 PRO A N 1
ATOM 725 C CA . PRO A 1 89 ? -21.151 15.185 26.436 1.00 78.38 89 PRO A CA 1
ATOM 726 C C . PRO A 1 89 ? -20.336 14.863 27.690 1.00 78.38 89 PRO A C 1
ATOM 728 O O . PRO A 1 89 ? -20.884 14.400 28.688 1.00 78.38 89 PRO A O 1
ATOM 731 N N . ASN A 1 90 ? -19.042 15.196 27.675 1.00 77.06 90 ASN A N 1
ATOM 732 C CA . ASN A 1 90 ? -18.136 15.030 28.820 1.00 77.06 90 ASN A CA 1
ATOM 733 C C . ASN A 1 90 ? -18.063 13.589 29.359 1.00 77.06 90 ASN A C 1
ATOM 735 O O . ASN A 1 90 ? -17.855 13.389 30.555 1.00 77.06 90 ASN A O 1
ATOM 739 N N . GLN A 1 91 ? -18.240 12.585 28.500 1.00 79.69 91 GLN A N 1
ATOM 740 C CA . GLN A 1 91 ? -18.104 11.180 28.872 1.00 79.69 91 GLN A CA 1
ATOM 741 C C . GLN A 1 91 ? -17.123 10.463 27.951 1.00 79.69 91 GLN A C 1
ATOM 743 O O . GLN A 1 91 ? -16.877 10.881 26.817 1.00 79.69 91 GLN A O 1
ATOM 748 N N . LYS A 1 92 ? -16.514 9.390 28.468 1.00 80.56 92 LYS A N 1
ATOM 749 C CA . LYS A 1 92 ? -15.715 8.497 27.634 1.00 80.56 92 LYS A CA 1
ATOM 750 C C . LYS A 1 92 ? -16.671 7.709 26.748 1.00 80.56 92 LYS A C 1
ATOM 752 O O . LYS A 1 92 ? -17.689 7.227 27.227 1.00 80.56 92 LYS A O 1
ATOM 757 N N . LEU A 1 93 ? -16.301 7.584 25.483 1.00 84.19 93 LEU A N 1
ATOM 758 C CA . LEU A 1 93 ? -17.063 6.833 24.507 1.00 84.19 93 LEU A CA 1
ATOM 759 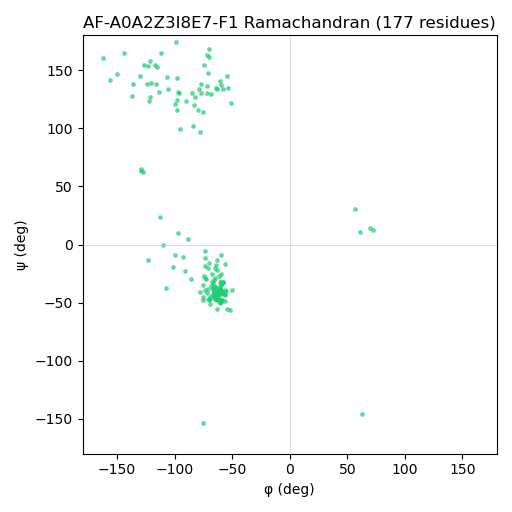C C . LEU A 1 93 ? -17.235 5.370 24.945 1.00 84.19 93 LEU A C 1
ATOM 761 O O . LEU A 1 93 ? -16.258 4.724 25.347 1.00 84.19 93 LEU A O 1
ATOM 765 N N . GLU A 1 94 ? -18.457 4.857 24.844 1.00 89.31 94 GLU A N 1
ATOM 766 C CA . GLU A 1 94 ? -18.711 3.425 24.948 1.00 89.31 94 GLU A CA 1
ATOM 767 C C . GLU A 1 94 ? -18.314 2.749 23.631 1.00 89.31 94 GLU A C 1
ATOM 769 O O . GLU A 1 94 ? -18.656 3.225 22.547 1.00 89.31 94 GLU A O 1
ATOM 774 N N . ILE A 1 95 ? -17.531 1.674 23.733 1.00 91.88 95 ILE A N 1
ATOM 775 C CA . ILE A 1 95 ? -16.982 0.950 22.585 1.00 91.88 95 ILE A CA 1
ATOM 776 C C . ILE A 1 95 ? -17.445 -0.500 22.680 1.00 91.88 95 ILE A C 1
ATOM 778 O O . ILE A 1 95 ? -17.141 -1.176 23.671 1.00 91.88 95 ILE A O 1
ATOM 782 N N . ASP A 1 96 ? -18.111 -0.986 21.636 1.00 94.62 96 ASP A N 1
ATOM 783 C CA . ASP A 1 96 ? -18.415 -2.405 21.485 1.00 94.62 96 ASP A CA 1
ATOM 784 C C . ASP A 1 96 ? -17.164 -3.148 20.996 1.00 94.62 96 ASP A C 1
ATOM 786 O O . ASP A 1 96 ? -16.820 -3.185 19.812 1.00 94.62 96 ASP A O 1
ATOM 790 N N . PHE A 1 97 ? -16.439 -3.743 21.943 1.00 94.12 97 PHE A N 1
ATOM 791 C CA . PHE A 1 97 ? -15.231 -4.511 21.640 1.00 94.12 97 PHE A CA 1
ATOM 792 C C . PHE A 1 97 ? -15.515 -5.872 20.993 1.00 94.12 97 PHE A C 1
ATOM 794 O O . PHE A 1 97 ? -14.600 -6.451 20.406 1.00 94.12 97 PHE A O 1
ATOM 801 N N . SER A 1 98 ? -16.738 -6.397 21.106 1.00 94.81 98 SER A N 1
ATOM 802 C CA . SER A 1 98 ? -17.128 -7.637 20.433 1.00 94.81 98 SER A CA 1
ATOM 803 C C . SER A 1 98 ? -17.347 -7.378 18.944 1.00 94.81 98 SER A C 1
ATOM 805 O O . SER A 1 98 ? -16.823 -8.108 18.098 1.00 94.81 98 SER A O 1
ATOM 807 N N . GLU A 1 99 ? -18.052 -6.296 18.619 1.00 95.88 99 GLU A N 1
ATOM 808 C CA . GLU A 1 99 ? -18.224 -5.840 17.243 1.00 95.88 99 GLU A CA 1
ATOM 809 C C . GLU A 1 99 ? -16.877 -5.443 16.621 1.00 95.88 99 GLU A C 1
ATOM 811 O O . GLU A 1 99 ? -16.535 -5.916 15.537 1.00 95.88 99 GLU A O 1
ATOM 816 N N . ALA A 1 100 ? -16.042 -4.690 17.344 1.00 96.06 100 ALA A N 1
ATOM 817 C CA . ALA A 1 100 ? -14.718 -4.304 16.857 1.00 96.06 100 ALA A CA 1
ATOM 818 C C . ALA A 1 100 ? -13.812 -5.510 16.561 1.00 96.06 100 ALA A C 1
ATOM 820 O O . ALA A 1 100 ? -13.092 -5.515 15.562 1.00 96.06 100 ALA A O 1
ATOM 821 N N . ALA A 1 101 ? -13.861 -6.555 17.395 1.00 96.69 101 ALA A N 1
ATOM 822 C CA . ALA A 1 101 ? -13.129 -7.794 17.141 1.00 96.69 101 ALA A CA 1
ATOM 823 C C . ALA A 1 101 ? -13.660 -8.539 15.906 1.00 96.69 101 ALA A C 1
ATOM 825 O O . ALA A 1 101 ? -12.866 -9.087 15.142 1.00 96.69 101 ALA A O 1
ATOM 826 N N . THR A 1 102 ? -14.978 -8.528 15.689 1.00 97.12 102 THR A N 1
ATOM 827 C CA . THR A 1 102 ? -15.609 -9.135 14.507 1.00 97.12 102 THR A CA 1
ATOM 828 C C . THR A 1 102 ? -15.133 -8.447 13.230 1.00 97.12 102 THR A C 1
ATOM 830 O O . THR A 1 102 ? -14.685 -9.118 12.300 1.00 97.12 102 THR A O 1
ATOM 833 N N . TRP A 1 103 ? -15.132 -7.110 13.208 1.00 97.12 103 TRP A N 1
ATOM 834 C CA . TRP A 1 103 ? -14.618 -6.340 12.075 1.00 97.12 103 TRP A CA 1
ATOM 835 C C . TRP A 1 103 ? -13.119 -6.542 11.858 1.00 97.12 103 TRP A C 1
ATOM 837 O O . TRP A 1 103 ? -12.692 -6.750 10.726 1.00 97.12 103 TRP A O 1
ATOM 847 N N . ALA A 1 104 ? -12.317 -6.559 12.925 1.00 95.81 104 ALA A N 1
ATOM 848 C CA . ALA A 1 104 ? -10.879 -6.807 12.824 1.00 95.81 104 ALA A CA 1
ATOM 849 C C . ALA A 1 104 ? -10.569 -8.169 12.176 1.00 95.81 104 ALA A C 1
ATOM 851 O O . ALA A 1 104 ? -9.697 -8.256 11.314 1.00 95.81 104 ALA A O 1
ATOM 852 N N . GLN A 1 105 ? -11.314 -9.215 12.546 1.00 95.38 105 GLN A N 1
ATOM 853 C CA . GLN A 1 105 ? -11.175 -10.549 11.957 1.00 95.38 105 GLN A CA 1
ATOM 854 C C . GLN A 1 105 ? -11.649 -10.589 10.502 1.00 95.38 105 GLN A C 1
ATOM 856 O O . GLN A 1 105 ? -10.943 -11.118 9.644 1.00 95.38 105 GLN A O 1
ATOM 861 N N . ALA A 1 106 ? -12.809 -9.994 10.206 1.00 94.81 106 ALA A N 1
ATOM 862 C CA . ALA A 1 106 ? -13.326 -9.897 8.842 1.00 94.81 106 ALA A CA 1
ATOM 863 C C . ALA A 1 106 ? -12.363 -9.135 7.915 1.00 94.81 106 ALA A C 1
ATOM 865 O O . ALA A 1 106 ? -12.240 -9.459 6.734 1.00 94.81 106 ALA A O 1
ATOM 866 N N . ASN A 1 107 ? -11.630 -8.167 8.468 1.00 94.94 107 ASN A N 1
ATOM 867 C CA . ASN A 1 107 ? -10.677 -7.350 7.737 1.00 94.94 107 ASN A CA 1
ATOM 868 C C . ASN A 1 107 ? -9.258 -7.930 7.664 1.00 94.94 107 ASN A C 1
ATOM 870 O O . ASN A 1 107 ? -8.381 -7.273 7.101 1.00 94.94 107 ASN A O 1
ATOM 874 N N . ALA A 1 108 ? -9.005 -9.141 8.167 1.00 92.25 108 ALA A N 1
ATOM 875 C CA . ALA A 1 108 ? -7.681 -9.764 8.094 1.00 92.25 108 ALA A CA 1
ATOM 876 C C . ALA A 1 108 ? -7.055 -9.753 6.674 1.00 92.25 108 ALA A C 1
ATOM 878 O O . ALA A 1 108 ? -5.867 -9.434 6.564 1.00 92.25 108 ALA A O 1
ATOM 879 N N . PRO A 1 109 ? -7.809 -9.979 5.570 1.00 94.06 109 PRO A N 1
ATOM 880 C CA . PRO A 1 109 ? -7.252 -9.901 4.214 1.00 94.06 109 PRO A CA 1
ATOM 881 C C . PRO A 1 109 ? -6.652 -8.535 3.842 1.00 94.06 109 PRO A C 1
ATOM 883 O O . PRO A 1 109 ? -5.749 -8.463 3.009 1.00 94.06 109 PRO A O 1
ATOM 886 N N . TRP A 1 110 ? -7.105 -7.441 4.467 1.00 94.88 110 TRP A N 1
ATOM 887 C CA . TRP A 1 110 ? -6.587 -6.099 4.187 1.00 94.88 110 TRP A CA 1
ATOM 888 C C . TRP A 1 110 ? -5.136 -5.907 4.626 1.00 94.88 110 TRP A C 1
ATOM 890 O O . TRP A 1 110 ? -4.445 -5.073 4.043 1.00 94.88 110 TRP A O 1
ATOM 900 N N . ILE A 1 111 ? -4.655 -6.665 5.617 1.00 93.81 111 ILE A N 1
ATOM 901 C CA . ILE A 1 111 ? -3.262 -6.572 6.075 1.00 93.81 111 ILE A CA 1
ATOM 902 C C . ILE A 1 111 ? -2.314 -7.105 5.004 1.00 93.81 111 ILE A C 1
ATOM 904 O O . ILE A 1 111 ? -1.426 -6.378 4.560 1.00 93.81 111 ILE A O 1
ATOM 908 N N . ALA A 1 112 ? -2.577 -8.307 4.490 1.00 93.56 112 ALA A N 1
ATOM 909 C CA . ALA A 1 112 ? -1.802 -8.871 3.387 1.00 93.56 112 ALA A CA 1
ATOM 910 C C . ALA A 1 112 ? -1.914 -8.008 2.113 1.00 93.56 112 ALA A C 1
ATOM 912 O O . ALA A 1 112 ? -0.925 -7.762 1.422 1.00 93.56 112 ALA A O 1
ATOM 913 N N . ALA A 1 113 ? -3.107 -7.477 1.820 1.00 96.06 113 ALA A N 1
ATOM 914 C CA . ALA A 1 113 ? -3.311 -6.567 0.692 1.00 96.06 113 ALA A CA 1
ATOM 915 C C . ALA A 1 113 ? -2.514 -5.257 0.825 1.00 96.06 113 ALA A C 1
ATOM 917 O O . ALA A 1 113 ? -2.017 -4.721 -0.170 1.00 96.06 113 ALA A O 1
ATOM 918 N N . ARG A 1 114 ? -2.374 -4.729 2.048 1.00 95.44 114 ARG A N 1
ATOM 919 C CA . ARG A 1 114 ? -1.558 -3.543 2.339 1.00 95.44 114 ARG A CA 1
ATOM 920 C C . ARG A 1 114 ? -0.087 -3.817 2.079 1.00 95.44 114 ARG A C 1
ATOM 922 O O . ARG A 1 114 ? 0.553 -2.994 1.432 1.00 95.44 114 ARG A O 1
ATOM 929 N N . GLU A 1 115 ? 0.445 -4.937 2.551 1.00 94.44 115 GLU A N 1
ATOM 930 C CA . GLU A 1 115 ? 1.841 -5.315 2.299 1.00 94.44 115 GLU A CA 1
ATOM 931 C C . GLU A 1 115 ? 2.109 -5.442 0.796 1.00 94.44 115 GLU A C 1
ATOM 933 O O . GLU A 1 115 ? 2.998 -4.772 0.265 1.00 94.44 115 GLU A O 1
ATOM 938 N N . ALA A 1 116 ? 1.240 -6.167 0.088 1.00 95.75 116 ALA A N 1
ATOM 939 C CA . ALA A 1 116 ? 1.273 -6.283 -1.366 1.00 95.75 116 ALA A CA 1
ATOM 940 C C . ALA A 1 116 ? 1.223 -4.914 -2.070 1.00 95.75 116 ALA A C 1
ATOM 942 O O . ALA A 1 116 ? 1.909 -4.676 -3.071 1.00 95.75 116 ALA A O 1
ATOM 943 N N . PHE A 1 117 ? 0.408 -3.976 -1.580 1.00 96.44 117 PHE A N 1
ATOM 944 C CA . PHE A 1 117 ? 0.376 -2.612 -2.106 1.00 96.44 117 PHE A CA 1
ATOM 945 C C . PHE A 1 117 ? 1.681 -1.857 -1.852 1.00 96.44 117 PHE A C 1
ATOM 947 O O . PHE A 1 117 ? 2.183 -1.222 -2.777 1.00 96.44 117 PHE A O 1
ATOM 954 N N . LEU A 1 118 ? 2.240 -1.929 -0.642 1.00 94.88 118 LEU A N 1
ATOM 955 C CA . LEU A 1 118 ? 3.475 -1.229 -0.281 1.00 94.88 118 LEU A CA 1
ATOM 956 C C . LEU A 1 118 ? 4.672 -1.725 -1.097 1.00 94.88 118 LEU A C 1
ATOM 958 O O . LEU A 1 118 ? 5.449 -0.906 -1.587 1.00 94.88 118 LEU A O 1
ATOM 962 N N . GLU A 1 119 ? 4.797 -3.036 -1.301 1.00 95.31 119 GLU A N 1
ATOM 963 C CA . GLU A 1 119 ? 5.837 -3.622 -2.154 1.00 95.31 119 GLU A CA 1
ATOM 964 C C . GLU A 1 119 ? 5.743 -3.116 -3.592 1.00 95.31 119 GLU A C 1
ATOM 966 O O . GLU A 1 119 ? 6.732 -2.670 -4.182 1.00 95.31 119 GLU A O 1
ATOM 971 N N . HIS A 1 120 ? 4.531 -3.134 -4.144 1.00 96.06 120 HIS A N 1
ATOM 972 C CA . HIS A 1 120 ? 4.277 -2.633 -5.482 1.00 96.06 120 HIS A CA 1
ATOM 973 C C . HIS A 1 120 ? 4.559 -1.132 -5.600 1.00 96.06 120 HIS A C 1
ATOM 975 O O . HIS A 1 120 ? 5.251 -0.717 -6.528 1.00 96.06 120 HIS A O 1
ATOM 981 N N . ALA A 1 121 ? 4.066 -0.322 -4.660 1.00 95.81 121 ALA A N 1
ATOM 982 C CA . ALA A 1 121 ? 4.274 1.121 -4.643 1.00 95.81 121 ALA A CA 1
ATOM 983 C C . ALA A 1 121 ? 5.764 1.472 -4.539 1.00 95.81 121 ALA A C 1
ATOM 985 O O . ALA A 1 121 ? 6.238 2.381 -5.225 1.00 95.81 121 ALA A O 1
ATOM 986 N N . ALA A 1 122 ? 6.517 0.730 -3.723 1.00 95.62 122 ALA A N 1
ATOM 987 C CA . ALA A 1 122 ? 7.959 0.888 -3.604 1.00 95.62 122 ALA A CA 1
ATOM 988 C C . ALA A 1 122 ? 8.675 0.567 -4.924 1.00 95.62 122 ALA A C 1
ATOM 990 O O . ALA A 1 122 ? 9.537 1.339 -5.352 1.00 95.62 122 ALA A O 1
ATOM 991 N N . LEU A 1 123 ? 8.308 -0.535 -5.591 1.00 96.38 123 LEU A N 1
ATOM 992 C CA . LEU A 1 123 ? 8.896 -0.902 -6.878 1.00 96.38 123 LEU A CA 1
ATOM 993 C C . LEU A 1 123 ? 8.585 0.144 -7.952 1.00 96.38 123 LEU A C 1
ATOM 995 O O . LEU A 1 123 ? 9.508 0.693 -8.549 1.00 96.38 123 LEU A O 1
ATOM 999 N N . THR A 1 124 ? 7.311 0.451 -8.187 1.00 97.19 124 THR A N 1
ATOM 1000 C CA . THR A 1 124 ? 6.898 1.361 -9.266 1.00 97.19 124 THR A CA 1
ATOM 1001 C C . THR A 1 124 ? 7.475 2.759 -9.083 1.00 97.19 124 THR A C 1
ATOM 1003 O O . THR A 1 124 ? 8.008 3.342 -10.030 1.00 97.19 124 THR A O 1
ATOM 1006 N N . THR A 1 125 ? 7.476 3.273 -7.850 1.00 96.50 125 THR A N 1
ATOM 1007 C CA . THR A 1 125 ? 8.105 4.557 -7.516 1.00 96.50 125 THR A CA 1
ATOM 1008 C C . THR A 1 125 ? 9.613 4.523 -7.761 1.00 96.50 125 THR A C 1
ATOM 1010 O O . THR A 1 125 ? 10.151 5.465 -8.346 1.00 96.50 125 THR A O 1
ATOM 1013 N N . LYS A 1 126 ? 10.305 3.433 -7.389 1.00 96.19 126 LYS A N 1
ATOM 1014 C CA . LYS A 1 126 ? 11.742 3.256 -7.665 1.00 96.19 126 LYS A CA 1
ATOM 1015 C C . LYS A 1 126 ? 12.016 3.271 -9.170 1.00 96.19 126 LYS A C 1
ATOM 1017 O O . LYS A 1 126 ? 12.898 4.013 -9.596 1.00 96.19 126 LYS A O 1
ATOM 1022 N N . LEU A 1 127 ? 11.270 2.504 -9.967 1.00 96.38 127 LEU A N 1
ATOM 1023 C CA . LEU A 1 127 ? 11.455 2.434 -11.422 1.00 96.38 127 LEU A CA 1
ATOM 1024 C C . LEU A 1 127 ? 11.217 3.798 -12.082 1.00 96.38 127 LEU A C 1
ATOM 1026 O O . LEU A 1 127 ? 12.072 4.278 -12.828 1.00 96.38 127 LEU A O 1
ATOM 1030 N N . ASN A 1 128 ? 10.116 4.474 -11.739 1.00 96.31 128 ASN A N 1
ATOM 1031 C CA . ASN A 1 128 ? 9.820 5.815 -12.245 1.00 96.31 128 ASN A CA 1
ATOM 1032 C C . ASN A 1 128 ? 10.903 6.837 -11.847 1.00 96.31 128 ASN A C 1
ATOM 1034 O O . ASN A 1 128 ? 11.337 7.632 -12.680 1.00 96.31 128 ASN A O 1
ATOM 1038 N N . ALA A 1 129 ? 11.389 6.796 -10.601 1.00 95.56 129 ALA A N 1
ATOM 1039 C CA . ALA A 1 129 ? 12.458 7.681 -10.141 1.00 95.56 129 ALA A CA 1
ATOM 1040 C C . ALA A 1 129 ? 13.783 7.423 -10.875 1.00 95.56 129 ALA A C 1
ATOM 1042 O O . ALA A 1 129 ? 14.479 8.374 -11.235 1.00 95.56 129 ALA A O 1
ATOM 1043 N N . LYS A 1 130 ? 14.133 6.153 -11.131 1.00 95.75 130 LYS A N 1
ATOM 1044 C CA . LYS A 1 130 ? 15.326 5.795 -11.911 1.00 95.75 130 LYS A CA 1
ATOM 1045 C C . LYS A 1 130 ? 15.226 6.276 -13.354 1.00 95.75 130 LYS A C 1
ATOM 1047 O O . LYS A 1 130 ? 16.163 6.925 -13.816 1.00 95.75 130 LYS A O 1
ATOM 1052 N N . ARG A 1 131 ? 14.084 6.047 -14.013 1.00 96.06 131 ARG A N 1
ATOM 1053 C CA . ARG A 1 131 ? 13.809 6.568 -15.359 1.00 96.06 131 ARG A CA 1
ATOM 1054 C C . ARG A 1 131 ? 13.988 8.087 -15.403 1.00 96.06 131 ARG A C 1
ATOM 1056 O O . ARG A 1 131 ? 14.813 8.588 -16.161 1.00 96.06 131 ARG A O 1
ATOM 1063 N N . ALA A 1 132 ? 13.280 8.806 -14.529 1.00 95.44 132 ALA A N 1
ATOM 1064 C CA . ALA A 1 132 ? 13.300 10.266 -14.495 1.00 95.44 132 ALA A CA 1
ATOM 1065 C C . ALA A 1 132 ? 14.706 10.835 -14.231 1.00 95.44 132 ALA A C 1
ATOM 1067 O O . ALA A 1 132 ? 15.087 11.837 -14.832 1.00 95.44 132 ALA A O 1
ATOM 1068 N N . ALA A 1 133 ? 15.499 10.200 -13.361 1.00 95.75 133 ALA A N 1
ATOM 1069 C CA . ALA A 1 133 ? 16.860 10.644 -13.061 1.00 95.75 133 ALA A CA 1
ATOM 1070 C C . ALA A 1 133 ? 17.819 10.516 -14.259 1.00 95.75 133 ALA A C 1
ATOM 1072 O O . ALA A 1 133 ? 18.735 11.331 -14.392 1.00 95.75 133 ALA A O 1
ATOM 1073 N N . ILE A 1 134 ? 17.627 9.510 -15.119 1.00 96.50 134 ILE A N 1
ATOM 1074 C CA . ILE A 1 134 ? 18.416 9.346 -16.347 1.00 96.50 134 ILE A CA 1
ATOM 1075 C C . ILE A 1 134 ? 17.959 10.359 -17.397 1.00 96.50 134 ILE A C 1
ATOM 1077 O O . ILE A 1 134 ? 18.795 11.090 -17.928 1.00 96.50 134 ILE A O 1
ATOM 1081 N N . GLU A 1 135 ? 16.644 10.470 -17.617 1.00 95.69 135 GLU A N 1
ATOM 1082 C CA . GLU A 1 135 ? 16.034 11.394 -18.587 1.00 95.69 135 GLU A CA 1
ATOM 1083 C C . GLU A 1 135 ? 16.403 12.861 -18.332 1.00 95.69 135 GLU A C 1
ATOM 1085 O O . GLU A 1 135 ? 16.563 13.635 -19.272 1.00 95.69 135 GLU A O 1
ATOM 1090 N N . GLN A 1 136 ? 16.605 13.246 -17.067 1.00 96.38 136 GLN A N 1
ATOM 1091 C CA . GLN A 1 136 ? 17.094 14.580 -16.701 1.00 96.38 136 GLN A CA 1
ATOM 1092 C C . GLN A 1 136 ? 18.504 14.891 -17.227 1.00 96.38 136 GLN A C 1
ATOM 1094 O O . GLN A 1 136 ? 18.877 16.059 -17.311 1.00 96.38 136 GLN A O 1
ATOM 1099 N N . ARG A 1 137 ? 19.310 13.868 -17.533 1.00 96.12 137 ARG A N 1
ATOM 1100 C CA . ARG A 1 137 ? 20.716 14.009 -17.946 1.00 96.12 137 ARG A CA 1
ATOM 1101 C C . ARG A 1 137 ? 20.913 13.726 -19.428 1.00 96.12 137 ARG A C 1
ATOM 1103 O O . ARG A 1 137 ? 21.761 14.357 -20.053 1.00 96.12 137 ARG A O 1
ATOM 1110 N N . ARG A 1 138 ? 20.178 12.752 -19.970 1.00 96.44 138 ARG A N 1
ATOM 1111 C CA . ARG A 1 138 ? 20.245 12.338 -21.375 1.00 96.44 138 ARG A CA 1
ATOM 1112 C C . ARG A 1 138 ? 19.004 11.536 -21.780 1.00 96.44 138 ARG A C 1
ATOM 1114 O O . ARG A 1 138 ? 18.357 10.956 -20.911 1.00 96.44 138 ARG A O 1
ATOM 1121 N N . PRO A 1 139 ? 18.703 11.429 -23.086 1.00 96.06 139 PRO A N 1
ATOM 1122 C CA . PRO A 1 139 ? 17.720 10.466 -23.576 1.00 96.06 139 PRO A CA 1
ATOM 1123 C C . PRO A 1 139 ? 18.046 9.033 -23.123 1.00 96.06 139 PRO A C 1
ATOM 1125 O O . PRO A 1 139 ? 19.222 8.660 -23.028 1.00 96.06 139 PRO A O 1
ATOM 1128 N N . LEU A 1 140 ? 17.001 8.243 -22.855 1.00 94.62 140 LEU A N 1
ATOM 1129 C CA . LEU A 1 140 ? 17.120 6.821 -22.521 1.00 94.62 140 LEU A CA 1
ATOM 1130 C C . LEU A 1 140 ? 17.601 6.031 -23.741 1.00 94.62 140 LEU A C 1
ATOM 1132 O O . LEU A 1 140 ? 17.031 6.148 -24.827 1.00 94.62 140 LEU A O 1
ATOM 1136 N N . GLY A 1 141 ? 18.638 5.224 -23.543 1.00 94.81 141 GLY A N 1
ATOM 1137 C CA . GLY A 1 141 ? 19.092 4.213 -24.493 1.00 94.81 141 GLY A CA 1
ATOM 1138 C C . GLY A 1 141 ? 18.566 2.827 -24.123 1.00 94.81 141 GLY A C 1
ATOM 1139 O O . GLY A 1 141 ? 17.971 2.638 -23.063 1.00 94.81 141 GLY A O 1
ATOM 1140 N N . GLN A 1 142 ? 18.816 1.841 -24.987 1.00 93.56 142 GLN A N 1
ATOM 1141 C CA . GLN A 1 142 ? 18.408 0.454 -24.739 1.00 93.56 142 GLN A CA 1
ATOM 1142 C C . GLN A 1 142 ? 19.009 -0.102 -23.438 1.00 93.56 142 GLN A C 1
ATOM 1144 O O . GLN A 1 142 ? 18.290 -0.697 -22.649 1.00 93.56 142 GLN A O 1
ATOM 1149 N N . GLU A 1 143 ? 20.283 0.185 -23.157 1.00 94.94 143 GLU A N 1
ATOM 1150 C CA . GLU A 1 143 ? 20.957 -0.269 -21.930 1.00 94.94 143 GLU A CA 1
ATOM 1151 C C . GLU A 1 143 ? 20.285 0.250 -20.645 1.00 94.94 143 GLU A C 1
ATOM 1153 O O . GLU A 1 143 ? 20.271 -0.439 -19.626 1.00 94.94 143 GLU A O 1
ATOM 1158 N N . ASP A 1 144 ? 19.686 1.449 -20.676 1.00 95.19 144 ASP A N 1
ATOM 1159 C CA . ASP A 1 144 ? 18.940 1.972 -19.525 1.00 95.19 144 ASP A CA 1
ATOM 1160 C C . ASP A 1 144 ? 17.634 1.218 -19.318 1.00 95.19 144 ASP A C 1
ATOM 1162 O O . ASP A 1 144 ? 17.232 0.977 -18.182 1.00 95.19 144 ASP A O 1
ATOM 1166 N N . TRP A 1 145 ? 16.963 0.864 -20.415 1.00 93.19 145 TRP A N 1
ATOM 1167 C CA . TRP A 1 145 ? 15.746 0.068 -20.371 1.00 93.19 145 TRP A CA 1
ATOM 1168 C C . TRP A 1 145 ? 16.026 -1.339 -19.857 1.00 93.19 145 TRP A C 1
ATOM 1170 O O . TRP A 1 145 ? 15.319 -1.791 -18.959 1.00 93.19 145 TRP A O 1
ATOM 1180 N N . ASP A 1 146 ? 17.091 -1.976 -20.339 1.00 93.56 146 ASP A N 1
ATOM 1181 C CA . ASP A 1 146 ? 17.527 -3.295 -19.875 1.00 93.56 146 ASP A CA 1
ATOM 1182 C C . ASP A 1 146 ? 17.867 -3.264 -18.376 1.00 93.56 146 ASP A C 1
ATOM 1184 O O . ASP A 1 146 ? 17.456 -4.138 -17.613 1.00 93.56 146 ASP A O 1
ATOM 1188 N N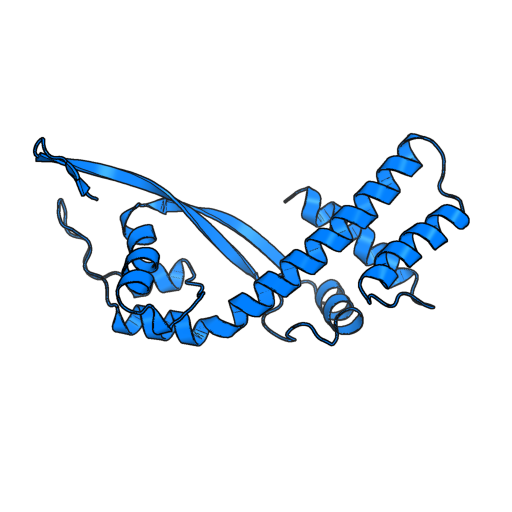 . TRP A 1 147 ? 18.534 -2.201 -17.917 1.00 94.12 147 TRP A N 1
ATOM 1189 C CA . TRP A 1 147 ? 18.798 -1.998 -16.494 1.00 94.12 147 TRP A CA 1
ATOM 1190 C C . TRP A 1 147 ? 17.521 -1.753 -15.675 1.00 94.12 147 TRP A C 1
ATOM 1192 O O . TRP A 1 147 ? 17.363 -2.296 -14.585 1.00 94.12 147 TRP A O 1
ATOM 1202 N N . ILE A 1 148 ? 16.571 -0.954 -16.169 1.00 94.00 148 ILE A N 1
ATOM 1203 C CA . ILE A 1 148 ? 15.287 -0.742 -15.480 1.00 94.00 148 ILE A CA 1
ATOM 1204 C C . ILE A 1 148 ? 14.501 -2.060 -15.384 1.00 94.00 148 ILE A C 1
ATOM 1206 O O . ILE A 1 148 ? 13.889 -2.317 -14.345 1.00 94.00 148 ILE A O 1
ATOM 1210 N N . VAL A 1 149 ? 14.536 -2.901 -16.422 1.00 94.25 149 VAL A N 1
ATOM 1211 C CA . VAL A 1 149 ? 13.944 -4.246 -16.396 1.00 94.25 149 VAL A CA 1
ATOM 1212 C C . VAL A 1 149 ? 14.615 -5.107 -15.330 1.00 94.25 149 VAL A C 1
ATOM 1214 O O . VAL A 1 149 ? 13.908 -5.680 -14.499 1.00 94.25 149 VAL A O 1
ATOM 1217 N N . SER A 1 150 ? 15.950 -5.119 -15.263 1.00 94.25 150 SER A N 1
ATOM 1218 C CA . SER A 1 150 ? 16.670 -5.920 -14.266 1.00 94.25 150 SER A CA 1
ATOM 1219 C C . SER A 1 150 ? 16.297 -5.531 -12.829 1.00 94.25 150 SER A C 1
ATOM 1221 O O . SER A 1 150 ? 16.174 -6.394 -11.965 1.00 94.25 150 SER A O 1
ATOM 1223 N N . LEU A 1 151 ? 16.027 -4.245 -12.562 1.00 94.38 151 LEU A N 1
ATOM 1224 C CA . LEU A 1 151 ? 15.558 -3.783 -11.246 1.00 94.38 151 LEU A CA 1
ATOM 1225 C C . LEU A 1 151 ? 14.174 -4.328 -10.855 1.00 94.38 151 LEU A C 1
ATOM 1227 O O . LEU A 1 151 ? 13.875 -4.407 -9.660 1.00 94.38 151 LEU A O 1
ATOM 1231 N N . ALA A 1 152 ? 13.310 -4.621 -11.830 1.00 94.12 152 ALA A N 1
ATOM 1232 C CA . ALA A 1 152 ? 12.016 -5.253 -11.589 1.00 94.12 152 ALA A CA 1
ATOM 1233 C C . ALA A 1 152 ? 12.178 -6.762 -11.358 1.00 94.12 152 ALA A C 1
ATOM 1235 O O . ALA A 1 152 ? 11.573 -7.313 -10.438 1.00 94.12 152 ALA A O 1
ATOM 1236 N N . GLU A 1 153 ? 13.053 -7.406 -12.127 1.00 92.81 153 GLU A N 1
ATOM 1237 C CA . GLU A 1 153 ? 13.352 -8.836 -12.010 1.00 92.81 153 GLU A CA 1
ATOM 1238 C C . GLU A 1 153 ? 14.062 -9.188 -10.695 1.00 92.81 153 GLU A C 1
ATOM 1240 O O . GLU A 1 153 ? 13.772 -10.226 -10.110 1.00 92.81 153 GLU A O 1
ATOM 1245 N N . GLU A 1 154 ? 14.881 -8.283 -10.144 1.00 92.38 154 GLU A N 1
ATOM 1246 C CA . GLU A 1 154 ? 15.415 -8.362 -8.769 1.00 92.38 154 GLU A CA 1
ATOM 1247 C C . GLU A 1 154 ? 14.320 -8.467 -7.686 1.00 92.38 154 GLU A C 1
ATOM 1249 O O . GLU A 1 154 ? 14.610 -8.780 -6.531 1.00 92.38 154 GLU A O 1
ATOM 1254 N N . ARG A 1 155 ? 13.067 -8.142 -8.028 1.00 90.62 155 ARG A N 1
ATOM 1255 C CA . ARG A 1 155 ? 11.880 -8.242 -7.165 1.00 90.62 155 ARG A CA 1
ATOM 1256 C C . ARG A 1 155 ? 10.902 -9.310 -7.648 1.00 90.62 155 ARG A C 1
ATOM 1258 O O . ARG A 1 155 ? 9.709 -9.204 -7.376 1.00 90.62 155 ARG A O 1
ATOM 1265 N N . ASP A 1 156 ? 11.406 -10.286 -8.399 1.00 91.12 156 ASP A N 1
ATOM 1266 C CA . ASP A 1 156 ? 10.657 -11.391 -8.998 1.00 91.12 156 ASP A CA 1
ATOM 1267 C C . ASP A 1 156 ? 9.569 -10.959 -10.000 1.00 91.12 156 ASP A C 1
ATOM 1269 O O . ASP A 1 156 ? 8.784 -11.783 -10.475 1.00 91.12 156 ASP A O 1
ATOM 1273 N N . VAL A 1 157 ? 9.540 -9.682 -10.405 1.00 92.50 157 VAL A N 1
ATOM 1274 C CA . VAL A 1 157 ? 8.583 -9.167 -11.390 1.00 92.50 157 VAL A CA 1
ATOM 1275 C C . VAL A 1 157 ? 9.096 -9.442 -12.798 1.00 92.50 157 VAL A C 1
ATOM 1277 O O . VAL A 1 157 ? 9.963 -8.741 -13.315 1.00 92.50 157 VAL A O 1
ATOM 1280 N N . ARG A 1 158 ? 8.528 -10.468 -13.436 1.00 90.06 158 ARG A N 1
ATOM 1281 C CA . ARG A 1 158 ? 8.921 -10.904 -14.783 1.00 90.06 158 ARG A CA 1
ATOM 1282 C C . ARG A 1 158 ? 8.311 -10.019 -15.869 1.00 90.06 158 ARG A C 1
ATOM 1284 O O . ARG A 1 158 ? 7.091 -10.020 -16.067 1.00 90.06 158 ARG A O 1
ATOM 1291 N N . LEU A 1 159 ? 9.174 -9.318 -16.603 1.00 90.25 159 LEU A N 1
ATOM 1292 C CA . LEU A 1 159 ? 8.803 -8.407 -17.694 1.00 90.25 159 LEU A CA 1
ATOM 1293 C C . LEU A 1 159 ? 9.186 -8.921 -19.088 1.00 90.25 159 LEU A C 1
ATOM 1295 O O . LEU A 1 159 ? 8.888 -8.255 -20.079 1.00 90.25 159 LEU A O 1
ATOM 1299 N N . GLU A 1 160 ? 9.810 -10.098 -19.180 1.00 83.06 160 GLU A N 1
ATOM 1300 C CA . GLU A 1 160 ? 10.224 -10.702 -20.448 1.00 83.06 160 GLU A CA 1
ATOM 1301 C C . GLU A 1 160 ? 9.062 -10.752 -21.458 1.00 83.06 160 GLU A C 1
ATOM 1303 O O . GLU A 1 160 ? 7.995 -11.311 -21.190 1.00 83.06 160 GLU A O 1
ATOM 1308 N N . GLY A 1 161 ? 9.268 -10.117 -22.618 1.00 81.50 161 GLY A N 1
ATOM 1309 C CA . GLY A 1 161 ? 8.278 -10.032 -23.695 1.00 81.50 161 GLY A CA 1
ATOM 1310 C C . GLY A 1 161 ? 7.055 -9.149 -23.403 1.00 81.50 161 GLY A C 1
ATOM 1311 O O . GLY A 1 161 ? 6.073 -9.253 -24.133 1.00 81.50 161 GLY A O 1
ATOM 1312 N N . ARG A 1 162 ? 7.088 -8.309 -22.356 1.00 88.94 162 ARG A N 1
ATOM 1313 C CA . ARG A 1 162 ? 5.943 -7.501 -21.883 1.00 88.94 162 ARG A CA 1
ATOM 1314 C C . ARG A 1 162 ? 6.289 -6.007 -21.749 1.00 88.94 162 ARG A C 1
ATOM 1316 O O . ARG A 1 162 ? 6.238 -5.460 -20.640 1.00 88.94 162 ARG A O 1
ATOM 1323 N N . PRO A 1 163 ? 6.651 -5.312 -22.842 1.00 90.19 163 PRO A N 1
ATOM 1324 C CA . PRO A 1 163 ? 6.992 -3.886 -22.795 1.00 90.19 163 PRO A CA 1
ATOM 1325 C C . PRO A 1 163 ? 5.857 -3.009 -22.233 1.00 90.19 163 PRO A C 1
ATOM 1327 O O . PRO A 1 163 ? 6.110 -2.031 -21.531 1.00 90.19 163 PRO A O 1
ATOM 1330 N N . GLU A 1 164 ? 4.600 -3.389 -22.461 1.00 94.44 164 GLU A N 1
ATOM 1331 C CA . GLU A 1 164 ? 3.418 -2.705 -21.936 1.00 94.44 164 GLU A CA 1
ATOM 1332 C C . GLU A 1 164 ? 3.302 -2.788 -20.407 1.00 94.44 164 GLU A C 1
ATOM 1334 O O . GLU A 1 164 ? 2.786 -1.866 -19.774 1.00 94.44 164 GLU A O 1
ATOM 1339 N N . ALA A 1 165 ? 3.807 -3.866 -19.798 1.00 95.00 165 ALA A N 1
ATOM 1340 C CA . ALA A 1 165 ? 3.816 -4.028 -18.348 1.00 95.00 165 ALA A CA 1
ATOM 1341 C C . ALA A 1 165 ? 4.863 -3.116 -17.697 1.00 95.00 165 ALA A C 1
ATOM 1343 O O . ALA A 1 165 ? 4.597 -2.512 -16.657 1.00 95.00 165 ALA A O 1
ATOM 1344 N N . LEU A 1 166 ? 6.028 -2.967 -18.335 1.00 95.00 166 LEU A N 1
ATOM 1345 C CA . LEU A 1 166 ? 7.053 -2.021 -17.900 1.00 95.00 166 LEU A CA 1
ATOM 1346 C C . LEU A 1 166 ? 6.552 -0.576 -17.991 1.00 95.00 166 LEU A C 1
ATOM 1348 O O . LEU A 1 166 ? 6.695 0.197 -17.041 1.00 95.00 166 LEU A O 1
ATOM 1352 N N . GLU A 1 167 ? 5.931 -0.215 -19.114 1.00 95.06 167 GLU A N 1
ATOM 1353 C CA . GLU A 1 167 ? 5.347 1.113 -19.286 1.00 95.06 167 GLU A CA 1
ATOM 1354 C C . GLU A 1 167 ? 4.268 1.388 -18.229 1.00 95.06 167 GLU A C 1
ATOM 1356 O O . GLU A 1 167 ? 4.244 2.471 -17.631 1.00 95.06 167 GLU A O 1
ATOM 1361 N N . TRP A 1 168 ? 3.411 0.400 -17.951 1.00 97.25 168 TRP A N 1
ATOM 1362 C CA . TRP A 1 168 ? 2.421 0.492 -16.885 1.00 97.25 168 TRP A CA 1
ATOM 1363 C C . TRP A 1 168 ? 3.074 0.710 -15.513 1.00 97.25 168 TRP A C 1
ATOM 1365 O O . TRP A 1 168 ? 2.709 1.674 -14.845 1.00 97.25 168 TRP A O 1
ATOM 1375 N N . LEU A 1 169 ? 4.083 -0.081 -15.118 1.00 97.25 169 LEU A N 1
ATOM 1376 C CA . LEU A 1 169 ? 4.783 0.076 -13.830 1.00 97.25 169 LEU A CA 1
ATOM 1377 C C . LEU A 1 169 ? 5.362 1.487 -13.646 1.00 97.25 169 LEU A C 1
ATOM 1379 O O . LEU A 1 169 ? 5.318 2.054 -12.554 1.00 97.25 169 LEU A O 1
ATOM 1383 N N . ILE A 1 170 ? 5.898 2.071 -14.714 1.00 96.25 170 ILE A N 1
ATOM 1384 C CA . ILE A 1 170 ? 6.474 3.417 -14.684 1.00 96.25 170 ILE A CA 1
ATOM 1385 C C . ILE A 1 170 ? 5.386 4.484 -14.523 1.00 96.25 170 ILE A C 1
ATOM 1387 O O . ILE A 1 170 ? 5.511 5.372 -13.674 1.00 96.25 170 ILE A O 1
ATOM 1391 N N . ARG A 1 171 ? 4.307 4.403 -15.315 1.00 95.88 171 ARG A N 1
ATOM 1392 C CA . ARG A 1 171 ? 3.155 5.318 -15.197 1.00 95.88 171 ARG A CA 1
ATOM 1393 C C . ARG A 1 171 ? 2.504 5.208 -13.821 1.00 95.88 171 ARG A C 1
ATOM 1395 O O . ARG A 1 171 ? 2.120 6.215 -13.230 1.00 95.88 171 ARG A O 1
ATOM 1402 N N . GLU A 1 172 ? 2.442 3.997 -13.294 1.00 96.19 172 GLU A N 1
ATOM 1403 C CA . GLU A 1 172 ? 1.909 3.708 -11.974 1.00 96.19 172 GLU A CA 1
ATOM 1404 C C . GLU A 1 172 ? 2.771 4.331 -10.872 1.00 96.19 172 GLU A C 1
ATOM 1406 O O . GLU A 1 172 ? 2.254 4.988 -9.969 1.00 96.19 172 GLU A O 1
ATOM 1411 N N . GLY A 1 173 ? 4.097 4.266 -11.006 1.00 95.81 173 GLY A N 1
ATOM 1412 C CA . GLY A 1 173 ? 5.020 4.958 -10.108 1.00 95.81 173 GLY A CA 1
ATOM 1413 C C . GLY A 1 173 ? 4.809 6.469 -10.115 1.00 95.81 173 GLY A C 1
ATOM 1414 O O . GLY A 1 173 ? 4.823 7.110 -9.063 1.00 95.81 173 GLY A O 1
ATOM 1415 N N . GLN A 1 174 ? 4.545 7.053 -11.286 1.00 94.12 174 GLN A N 1
ATOM 1416 C CA . GLN A 1 174 ? 4.202 8.470 -11.409 1.00 94.12 174 GLN A CA 1
ATOM 1417 C C . GLN A 1 174 ? 2.860 8.809 -10.740 1.00 94.12 174 GLN A C 1
ATOM 1419 O O . GLN A 1 174 ? 2.756 9.860 -10.103 1.00 94.12 174 GLN A O 1
ATOM 1424 N N . ARG A 1 175 ? 1.843 7.944 -10.867 1.00 94.12 175 ARG A N 1
ATOM 1425 C CA . ARG A 1 175 ? 0.539 8.104 -10.203 1.00 94.12 175 ARG A CA 1
ATOM 1426 C C . ARG A 1 175 ? 0.692 8.081 -8.684 1.00 94.12 175 ARG A C 1
ATOM 1428 O O . ARG A 1 175 ? 0.174 8.969 -8.012 1.00 94.12 175 ARG A O 1
ATOM 1435 N N . LEU A 1 176 ? 1.428 7.101 -8.164 1.00 92.38 176 LEU A N 1
ATOM 1436 C CA . LEU A 1 176 ? 1.612 6.888 -6.728 1.00 92.38 176 LEU A CA 1
ATOM 1437 C C . LEU A 1 176 ? 2.544 7.919 -6.081 1.00 92.38 176 LEU A C 1
ATOM 1439 O O . LEU A 1 176 ? 2.330 8.277 -4.933 1.00 92.38 176 LEU A O 1
ATOM 1443 N N . SER A 1 177 ? 3.507 8.477 -6.820 1.00 85.94 177 SER A N 1
ATOM 1444 C CA . SER A 1 177 ? 4.384 9.549 -6.309 1.00 85.94 177 SER A CA 1
ATOM 1445 C C . SER A 1 177 ? 3.672 10.897 -6.116 1.00 85.94 177 SER A C 1
ATOM 1447 O O . SER A 1 177 ? 4.231 11.804 -5.505 1.00 85.94 177 SER A O 1
ATOM 1449 N N . ARG A 1 178 ? 2.480 11.076 -6.703 1.00 72.75 178 ARG A N 1
ATOM 1450 C CA . ARG A 1 178 ? 1.684 12.316 -6.633 1.00 72.75 178 ARG A CA 1
ATOM 1451 C C . ARG A 1 178 ? 0.553 12.259 -5.599 1.00 72.75 178 ARG A C 1
ATOM 1453 O O . ARG A 1 178 ? -0.119 13.273 -5.414 1.00 72.75 178 ARG A O 1
ATOM 1460 N N . GLY A 1 179 ? 0.290 11.084 -5.023 1.00 56.91 179 GLY A N 1
ATOM 1461 C CA . GLY A 1 179 ? -0.807 10.827 -4.085 1.00 56.91 179 GLY A CA 1
ATOM 1462 C C . GLY A 1 179 ? -0.349 10.829 -2.640 1.00 56.91 179 GLY A C 1
ATOM 1463 O O . GLY A 1 179 ? -1.195 11.206 -1.800 1.00 56.91 179 GLY A O 1
#

Nearest PDB structures (foldseek):
  6o01-assembly1_A-2  TM=4.347E-01  e=8.290E+00  Influenza A virus (A/Vietnam/1196/2004(H5N1))
  8vej-assembly2_B  TM=2.392E-01  e=8.785E+00  synthetic construct

Foldseek 3Di:
DDQDPVRDDDKDKDKAKAFDADDPVVVLVLLCVQCVPADNPRATLDIDIDIDMPLLVVQVVVLCVVCVVLPDFHDHPVLSVVQWDDDDPPDRTHGNSVSNSVRRVVGPSVVSNVVSVVLLLVLLLVLLVQCVVVVVPHDDDPVSVVVSQVSSVVVVGDCVVPVVSSVVSNVSSVVSVVD

pLDDT: mean 91.09, std 7.6, range [56.91, 97.25]

Secondary structure (DSSP, 8-state):
-EE-TTS-EE--EEEEEEEEE---HHHHHHHHHH-TTS-SSS-EEEEEEEEEEHHHHHHHHHHHHH-GGG-S----HHHHHHTB----TTSPPPB-HHHHHHHHHHTHHHHHHHHHHHHHHHHHHHHHHHHHHHHTTS---HHHHHHHHHHHHTTT---TT-HHHHHHHHHHHHHHTT-

Solvent-accessible surface area (backbone atoms only — not comparable to full-atom values): 10315 Å² total; per-residue (Å²): 86,46,74,43,101,82,78,45,78,46,75,49,77,37,84,42,76,44,81,36,70,53,79,53,67,68,58,51,50,50,48,53,70,51,36,74,86,43,64,87,62,57,48,50,63,46,74,44,78,44,81,40,47,39,53,66,56,38,52,61,57,51,42,45,73,75,42,64,86,64,66,83,65,49,67,52,75,67,51,48,54,68,22,44,56,75,86,57,88,98,54,73,75,46,68,44,62,68,57,42,50,51,48,29,60,72,30,45,52,54,56,58,18,47,53,49,34,52,56,50,52,52,49,19,33,50,52,28,51,53,52,52,61,45,52,76,76,40,83,82,51,69,71,55,52,55,50,54,50,48,63,37,43,78,68,71,30,75,51,87,98,32,69,68,57,55,53,46,39,32,55,48,9,54,56,61,73,76,106

Radius of gyration: 21.4 Å; Cα contacts (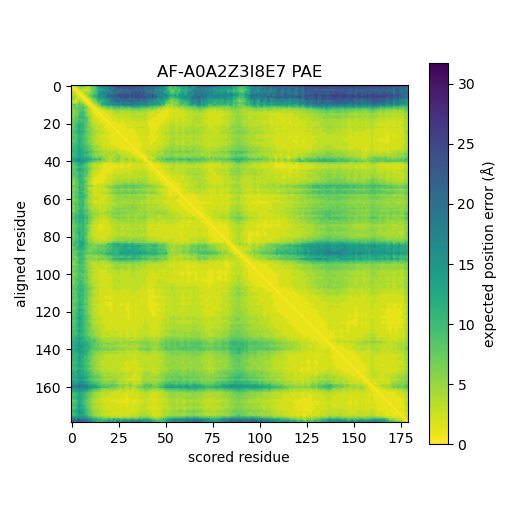8 Å, |Δi|>4): 211; chains: 1; bounding box: 45×34×61 Å